Protein AF-0000000071007816 (afdb_homodimer)

Foldseek 3Di:
DCPDPPVPDDDDPQVPFDWFDDDVQKTKGWTDADVVQFKTKMKIKGAAFDKDAKKWAQAKKKKAWQAAWFAFPPQGIDGHGDIDIGHHGDIGHMGHGRHTTMMIMIGRHKMFGADPVGHTDDIDTRVVVVVRVVVVD/DCPDPPVPDDDDPQVPFDWFDDDVQKTKGWTDADVVQFKTKMKIKGAAFDKDAKKWAQAKKKKAWQAAWFAFPPQGIDGHGDIDIGHHGDIGHMGHGRHTTMMIMIGRHKMFGADPVGHTDDIDTRVVVVVRVVVVD

Nearest PDB structures (foldseek):
  2o1q-assembly1_A  TM=9.347E-01  e=2.098E-10  Methylibium petroleiphilum PM1
  3bal-assembly1_D  TM=9.241E-01  e=6.335E-10  Acinetobacter johnsonii
  5bpx-assembly1_A  TM=8.763E-01  e=7.418E-10  Alcaligenes sp.
  3cjx-assembly1_A  TM=8.445E-01  e=4.869E-10  Cupriavidus pinatubonensis JMP134
  2qdr-assembly1_A  TM=6.796E-01  e=7.225E-04  Nostoc punctiforme PCC 73102

Structure (mmCIF, N/CA/C/O backbone):
data_AF-0000000071007816-model_v1
#
loop_
_entity.id
_entity.type
_entity.pdbx_description
1 polymer 'RmlC-like cupin domain-containing protein'
#
loop_
_atom_site.group_PDB
_atom_site.id
_atom_site.type_symbol
_atom_site.label_atom_id
_atom_site.label_alt_id
_atom_site.label_comp_id
_atom_site.label_asym_id
_atom_site.label_entity_id
_atom_site.label_seq_id
_atom_site.pdbx_PDB_ins_code
_atom_site.Cartn_x
_atom_site.Cartn_y
_atom_site.Cartn_z
_atom_site.occupancy
_atom_site.B_iso_or_equiv
_atom_site.auth_seq_id
_atom_site.auth_comp_id
_atom_site.auth_asym_id
_atom_site.auth_atom_id
_atom_site.pdbx_PDB_model_num
ATOM 1 N N . MET A 1 1 ? -14.406 -26.859 10.672 1 25.16 1 MET A N 1
ATOM 2 C CA . MET A 1 1 ? -14.562 -25.422 10.898 1 25.16 1 MET A CA 1
ATOM 3 C C . MET A 1 1 ? -14.695 -24.672 9.578 1 25.16 1 MET A C 1
ATOM 5 O O . MET A 1 1 ? -13.797 -24.734 8.734 1 25.16 1 MET A O 1
ATOM 9 N N . THR A 1 2 ? -15.805 -24.531 9.008 1 30.75 2 THR A N 1
ATOM 10 C CA . THR A 1 2 ? -16.141 -24 7.695 1 30.75 2 THR A CA 1
ATOM 11 C C . THR A 1 2 ? -15.508 -22.625 7.492 1 30.75 2 THR A C 1
ATOM 13 O O . THR A 1 2 ? -15.773 -21.688 8.25 1 30.75 2 THR A O 1
ATOM 16 N N . HIS A 1 3 ? -14.258 -22.438 7.59 1 38.38 3 HIS A N 1
ATOM 17 C CA . HIS A 1 3 ? -13.734 -21.141 7.168 1 38.38 3 HIS A CA 1
ATOM 18 C C . HIS A 1 3 ? -14.664 -20.484 6.152 1 38.38 3 HIS A C 1
ATOM 20 O O . HIS A 1 3 ? -14.906 -21.047 5.078 1 38.38 3 HIS A O 1
ATOM 26 N N . SER A 1 4 ? -15.617 -19.781 6.477 1 42.53 4 SER A N 1
ATOM 27 C CA . SER A 1 4 ? -16.734 -19.312 5.68 1 42.53 4 SER A CA 1
ATOM 28 C C . SER A 1 4 ? -16.266 -18.656 4.383 1 42.53 4 SER A C 1
ATOM 30 O O . SER A 1 4 ? -15.266 -17.938 4.375 1 42.53 4 SER A O 1
ATOM 32 N N . GLU A 1 5 ? -16.453 -19.219 3.203 1 50.69 5 GLU A N 1
ATOM 33 C CA . GLU A 1 5 ? -16.391 -18.719 1.83 1 50.69 5 GLU A CA 1
ATOM 34 C C . GLU A 1 5 ? -16.422 -17.203 1.788 1 50.69 5 GLU A C 1
ATOM 36 O O . GLU A 1 5 ? -15.906 -16.594 0.851 1 50.69 5 GLU A O 1
ATOM 41 N N . LYS A 1 6 ? -16.906 -16.594 2.986 1 55.47 6 LYS A N 1
ATOM 42 C CA . LYS A 1 6 ? -17.484 -15.25 3.004 1 55.47 6 LYS A CA 1
ATOM 43 C C . LYS A 1 6 ? -16.453 -14.211 3.436 1 55.47 6 LYS A C 1
ATOM 45 O O . LYS A 1 6 ? -16.625 -13.016 3.16 1 55.47 6 LYS A O 1
ATOM 50 N N . ASP A 1 7 ? -15.234 -14.688 4.012 1 74.69 7 ASP A N 1
ATOM 51 C CA . ASP A 1 7 ? -14.5 -13.484 4.41 1 74.69 7 ASP A CA 1
ATOM 52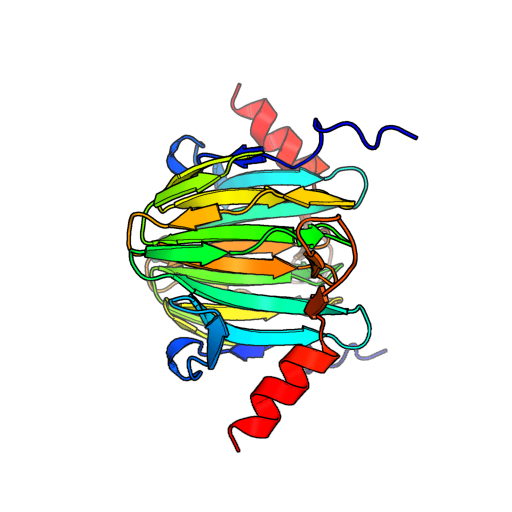 C C . ASP A 1 7 ? -13.188 -13.359 3.643 1 74.69 7 ASP A C 1
ATOM 54 O O . ASP A 1 7 ? -12.109 -13.438 4.234 1 74.69 7 ASP A O 1
ATOM 58 N N . ALA A 1 8 ? -13.344 -13.188 2.344 1 89.56 8 ALA A N 1
ATOM 59 C CA . ALA A 1 8 ? -12.227 -13.211 1.399 1 89.56 8 ALA A CA 1
ATOM 60 C C . ALA A 1 8 ? -11.633 -11.82 1.22 1 89.56 8 ALA A C 1
ATOM 62 O O . ALA A 1 8 ? -10.508 -11.68 0.729 1 89.56 8 ALA A O 1
ATOM 63 N N . GLY A 1 9 ? -12.406 -10.836 1.619 1 94.88 9 GLY A N 1
ATOM 64 C CA . GLY A 1 9 ? -11.961 -9.469 1.408 1 94.88 9 GLY A CA 1
ATOM 65 C C . GLY A 1 9 ? -12.992 -8.609 0.708 1 94.88 9 GLY A C 1
ATOM 66 O O . GLY A 1 9 ? -14.172 -8.961 0.663 1 94.88 9 GLY A O 1
ATOM 67 N N . TYR A 1 10 ? -12.617 -7.441 0.336 1 96.25 10 TYR A N 1
ATOM 68 C CA . TYR A 1 10 ? -13.5 -6.508 -0.346 1 96.25 10 TYR A CA 1
ATOM 69 C C . TYR A 1 10 ? -12.711 -5.531 -1.21 1 96.25 10 TYR A C 1
ATOM 71 O O . TYR A 1 10 ? -11.484 -5.441 -1.091 1 96.25 10 TYR A O 1
ATOM 79 N N . THR A 1 11 ? -13.469 -4.852 -2.088 1 97.75 11 THR A N 1
ATOM 80 C CA . THR A 1 11 ? -12.891 -3.828 -2.955 1 97.75 11 THR A CA 1
ATOM 81 C C . THR A 1 11 ? -13.484 -2.457 -2.637 1 97.75 11 THR A C 1
ATOM 83 O O . THR A 1 11 ? -14.695 -2.322 -2.459 1 97.75 11 THR A O 1
ATOM 86 N N . VAL A 1 12 ? -12.617 -1.487 -2.516 1 98.44 12 VAL A N 1
ATOM 87 C CA . VAL A 1 12 ? -13.023 -0.095 -2.371 1 98.44 12 VAL A CA 1
ATOM 88 C C . VAL A 1 12 ? -12.789 0.653 -3.682 1 98.44 12 VAL A C 1
ATOM 90 O O . VAL A 1 12 ? -11.664 0.673 -4.195 1 98.44 12 VAL A O 1
ATOM 93 N N . GLN A 1 13 ? -13.828 1.213 -4.188 1 98.44 13 GLN A N 1
ATOM 94 C CA . GLN A 1 13 ? -13.68 2.109 -5.332 1 98.44 13 GLN A CA 1
ATOM 95 C C . GLN A 1 13 ? -13.242 3.502 -4.887 1 98.44 13 GLN A C 1
ATOM 97 O O . GLN A 1 13 ? -14.086 4.359 -4.602 1 98.44 13 GLN A O 1
ATOM 102 N N . CYS A 1 14 ? -11.977 3.795 -4.934 1 98.62 14 CYS A N 1
ATOM 103 C CA . CYS A 1 14 ? -11.422 4.992 -4.312 1 98.62 14 CYS A CA 1
ATOM 104 C C . CYS A 1 14 ? -11.898 6.25 -5.027 1 98.62 14 CYS A C 1
ATOM 106 O O . CYS A 1 14 ? -11.961 7.324 -4.43 1 98.62 14 CYS A O 1
ATOM 108 N N . GLY A 1 15 ? -12.141 6.102 -6.336 1 97.94 15 GLY A N 1
ATOM 109 C CA . GLY A 1 15 ? -12.633 7.238 -7.094 1 97.94 15 GLY A CA 1
ATOM 110 C C . GLY A 1 15 ? -13.906 7.828 -6.52 1 97.94 15 GLY A C 1
ATOM 111 O O . GLY A 1 15 ? -14.219 9 -6.758 1 97.94 15 GLY A O 1
ATOM 112 N N . ARG A 1 16 ? -14.648 7.09 -5.742 1 97.62 16 ARG A N 1
ATOM 113 C CA . ARG A 1 16 ? -15.945 7.52 -5.223 1 97.62 16 ARG A CA 1
ATOM 114 C C . ARG A 1 16 ? -15.797 8.172 -3.855 1 97.62 16 ARG A C 1
ATOM 116 O O . ARG A 1 16 ? -16.766 8.727 -3.318 1 97.62 16 ARG A O 1
ATOM 123 N N . LEU A 1 17 ? -14.688 8.094 -3.291 1 98.06 17 LEU A N 1
ATOM 124 C CA . LEU A 1 17 ? -14.469 8.68 -1.972 1 98.06 17 LEU A CA 1
ATOM 125 C C . LEU A 1 17 ? -14.289 10.188 -2.066 1 98.06 17 LEU A C 1
ATOM 127 O O . LEU A 1 17 ? -13.75 10.695 -3.055 1 98.06 17 LEU A O 1
ATOM 131 N N . LYS A 1 18 ? -14.648 10.852 -1.066 1 97.06 18 LYS A N 1
ATOM 132 C CA . LYS A 1 18 ? -14.508 12.305 -1.012 1 97.06 18 LYS A CA 1
ATOM 133 C C . LYS A 1 18 ? -13.125 12.711 -0.498 1 97.06 18 LYS A C 1
ATOM 135 O O . LYS A 1 18 ? -12.586 12.062 0.401 1 97.06 18 LYS A O 1
ATOM 140 N N . TRP A 1 19 ? -12.672 13.758 -1.088 1 97.94 19 TRP A N 1
ATOM 141 C CA . TRP A 1 19 ? -11.484 14.391 -0.528 1 97.94 19 TRP A CA 1
ATOM 142 C C . TRP A 1 19 ? -11.836 15.211 0.708 1 97.94 19 TRP A C 1
ATOM 144 O O . TRP A 1 19 ? -12.773 16.016 0.682 1 97.94 19 TRP A O 1
ATOM 154 N N . LEU A 1 20 ? -11.094 15.016 1.735 1 97.75 20 LEU A N 1
ATOM 155 C CA . LEU A 1 20 ? -11.25 15.758 2.982 1 97.75 20 LEU A CA 1
ATOM 156 C C . LEU A 1 20 ? -10.016 16.609 3.26 1 97.75 20 LEU A C 1
ATOM 158 O O . LEU A 1 20 ? -8.891 16.172 3.025 1 97.75 20 LEU A O 1
ATOM 162 N N . SER A 1 21 ? -10.188 17.75 3.793 1 94.75 21 SER A N 1
ATOM 163 C CA . SER A 1 21 ? -9.07 18.641 4.07 1 94.75 21 SER A CA 1
ATOM 164 C C . SER A 1 21 ? -8.305 18.203 5.309 1 94.75 21 SER A C 1
ATOM 166 O O . SER A 1 21 ? -8.883 18.078 6.391 1 94.75 21 SER A O 1
ATOM 168 N N . LEU A 1 22 ? -7.035 18.016 5.203 1 93.06 22 LEU A N 1
ATOM 169 C CA . LEU A 1 22 ? -6.184 17.641 6.332 1 93.06 22 LEU A CA 1
ATOM 170 C C . LEU A 1 22 ? -5.395 18.859 6.824 1 93.06 22 LEU A C 1
ATOM 172 O O . LEU A 1 22 ? -5.277 19.078 8.031 1 93.06 22 LEU A O 1
ATOM 176 N N . ALA A 1 23 ? -4.801 19.594 5.93 1 88.69 23 ALA A N 1
ATOM 177 C CA . ALA A 1 23 ? -3.988 20.781 6.137 1 88.69 23 ALA A CA 1
ATOM 178 C C . ALA A 1 23 ? -4.055 21.703 4.926 1 88.69 23 ALA A C 1
ATOM 180 O O . ALA A 1 23 ? -4.594 21.328 3.879 1 88.69 23 ALA A O 1
ATOM 181 N N . PRO A 1 24 ? -3.607 22.906 5.082 1 89.25 24 PRO A N 1
ATOM 182 C CA . PRO A 1 24 ? -3.631 23.797 3.92 1 89.25 24 PRO A CA 1
ATOM 183 C C . PRO A 1 24 ? -2.914 23.203 2.707 1 89.25 24 PRO A C 1
ATOM 185 O O . PRO A 1 24 ? -1.719 22.906 2.775 1 89.25 24 PRO A O 1
ATOM 188 N N . GLY A 1 25 ? -3.605 23.016 1.654 1 95.5 25 GLY A N 1
ATOM 189 C CA . GLY A 1 25 ? -3.051 22.516 0.408 1 95.5 25 GLY A CA 1
ATOM 190 C C . GLY A 1 25 ? -2.893 21.016 0.392 1 95.5 25 GLY A C 1
ATOM 191 O O . GLY A 1 25 ? -2.271 20.453 -0.518 1 95.5 25 GLY A O 1
ATOM 192 N N . VAL A 1 26 ? -3.373 20.375 1.458 1 96.62 26 VAL A N 1
ATOM 193 C CA . VAL A 1 26 ? -3.252 18.938 1.556 1 96.62 26 VAL A CA 1
ATOM 194 C C . VAL A 1 26 ? -4.613 18.312 1.881 1 96.62 26 VAL A C 1
ATOM 196 O O . VAL A 1 26 ? -5.23 18.656 2.893 1 96.62 26 VAL A O 1
ATOM 199 N N . ARG A 1 27 ? -5.09 17.453 1.041 1 97.94 27 ARG A N 1
ATOM 200 C CA . ARG A 1 27 ? -6.34 16.734 1.23 1 97.94 27 ARG A CA 1
ATOM 201 C C . ARG A 1 27 ? -6.102 15.227 1.249 1 97.94 27 ARG A C 1
ATOM 203 O O . ARG A 1 27 ? -5.062 14.75 0.789 1 97.94 27 ARG A O 1
ATOM 210 N N . ILE A 1 28 ? -7.164 14.531 1.815 1 98.56 28 ILE A N 1
ATOM 211 C CA . ILE A 1 28 ? -6.98 13.086 1.894 1 98.56 28 ILE A CA 1
ATOM 212 C C . ILE A 1 28 ? -8.289 12.383 1.556 1 98.56 28 ILE A C 1
ATOM 214 O O . ILE A 1 28 ? -9.375 12.953 1.718 1 98.56 28 ILE A O 1
ATOM 218 N N . LYS A 1 29 ? -8.195 11.227 0.987 1 98.81 29 LYS A N 1
ATOM 219 C CA . LYS A 1 29 ? -9.242 10.211 0.979 1 98.81 29 LYS A CA 1
ATOM 220 C C . LYS A 1 29 ? -8.961 9.125 2.01 1 98.81 29 LYS A C 1
ATOM 222 O O . LYS A 1 29 ? -7.828 8.641 2.113 1 98.81 29 LYS A O 1
ATOM 227 N N . ILE A 1 30 ? -9.938 8.75 2.781 1 98.88 30 ILE A N 1
ATOM 228 C CA . ILE A 1 30 ? -9.789 7.684 3.768 1 98.88 30 ILE A CA 1
ATOM 229 C C . ILE A 1 30 ? -10.312 6.371 3.193 1 98.88 30 ILE A C 1
ATOM 231 O O . ILE A 1 30 ? -11.516 6.219 2.973 1 98.88 30 ILE A O 1
ATOM 235 N N . ILE A 1 31 ? -9.477 5.422 3.004 1 98.88 31 ILE A N 1
ATOM 236 C CA . ILE A 1 31 ? -9.781 4.215 2.24 1 98.88 31 ILE A CA 1
ATOM 237 C C . ILE A 1 31 ? -10.141 3.078 3.195 1 98.88 31 ILE A C 1
ATOM 239 O O . ILE A 1 31 ? -11.125 2.363 2.973 1 98.88 31 ILE A O 1
ATOM 243 N N . LYS A 1 32 ? -9.367 2.883 4.246 1 98.75 32 LYS A N 1
ATOM 244 C CA . LYS A 1 32 ? -9.531 1.756 5.16 1 98.75 32 LYS A CA 1
ATOM 245 C C . LYS A 1 32 ? -9.062 2.119 6.566 1 98.75 32 LYS A C 1
ATOM 247 O O . LYS A 1 32 ? -7.988 2.701 6.738 1 98.75 32 LYS A O 1
ATOM 252 N N . LEU A 1 33 ? -9.875 1.836 7.547 1 98.69 33 LEU A N 1
ATOM 253 C CA . LEU A 1 33 ? -9.562 1.971 8.969 1 98.69 33 LEU A CA 1
ATOM 254 C C . LEU A 1 33 ? -9.664 0.625 9.68 1 98.69 33 LEU A C 1
ATOM 256 O O . LEU A 1 33 ? -10.625 -0.121 9.461 1 98.69 33 LEU A O 1
ATOM 260 N N . VAL A 1 34 ? -8.688 0.359 10.461 1 97.88 34 VAL A N 1
ATOM 261 C CA . VAL A 1 34 ? -8.68 -0.881 11.234 1 97.88 34 VAL A CA 1
ATOM 262 C C . VAL A 1 34 ? -8.555 -0.567 12.719 1 97.88 34 VAL A C 1
ATOM 264 O O . VAL A 1 34 ? -7.461 -0.628 13.289 1 97.88 34 VAL A O 1
ATOM 267 N N . PRO A 1 35 ? -9.617 -0.345 13.391 1 97.44 35 PRO A N 1
ATOM 268 C CA . PRO A 1 35 ? -9.586 0.069 14.797 1 97.44 35 PRO A CA 1
ATOM 269 C C . PRO A 1 35 ? -8.852 -0.931 15.688 1 97.44 35 PRO A C 1
ATOM 271 O O . PRO A 1 35 ? -8.18 -0.535 16.641 1 97.44 35 PRO A O 1
ATOM 274 N N . GLU A 1 36 ? -8.93 -2.186 15.375 1 96.06 36 GLU A N 1
ATOM 275 C CA . GLU A 1 36 ? -8.344 -3.236 16.203 1 96.06 36 GLU A CA 1
ATOM 276 C C . GLU A 1 36 ? -6.824 -3.109 16.266 1 96.06 36 GLU A C 1
ATOM 278 O O . GLU A 1 36 ? -6.207 -3.412 17.281 1 96.06 36 GLU A O 1
ATOM 283 N N . THR A 1 37 ? -6.234 -2.623 15.203 1 95.31 37 THR A N 1
ATOM 284 C CA . THR A 1 37 ? -4.777 -2.596 15.148 1 95.31 37 THR A CA 1
ATOM 285 C C . THR A 1 37 ? -4.262 -1.158 15.133 1 95.31 37 THR A C 1
ATOM 287 O O . THR A 1 37 ? -3.078 -0.915 15.367 1 95.31 37 THR A O 1
ATOM 290 N N . GLY A 1 38 ? -5.145 -0.2 14.797 1 97.69 38 GLY A N 1
ATOM 291 C CA . GLY A 1 38 ? -4.746 1.19 14.648 1 97.69 38 GLY A CA 1
ATOM 292 C C . GLY A 1 38 ? -4.254 1.522 13.25 1 97.69 38 GLY A C 1
ATOM 293 O O . GLY A 1 38 ? -3.877 2.662 12.977 1 97.69 38 GLY A O 1
ATOM 294 N N . GLU A 1 39 ? -4.25 0.54 12.336 1 98.12 39 GLU A N 1
ATOM 295 C CA . GLU A 1 39 ? -3.799 0.73 10.961 1 98.12 39 GLU A CA 1
ATOM 296 C C . GLU A 1 39 ? -4.816 1.53 10.156 1 98.12 39 GLU A C 1
ATOM 298 O O . GLU A 1 39 ? -6.02 1.458 10.414 1 98.12 39 GLU A O 1
ATOM 303 N N . TYR A 1 40 ? -4.316 2.266 9.195 1 98.69 40 TYR A N 1
ATOM 304 C CA . TYR A 1 40 ? -5.211 2.953 8.273 1 98.69 40 TYR A CA 1
ATOM 305 C C . TYR A 1 40 ? -4.547 3.146 6.914 1 98.69 40 TYR A C 1
ATOM 307 O O . TYR A 1 40 ? -3.318 3.154 6.812 1 98.69 40 TYR A O 1
ATOM 315 N N . THR A 1 41 ? -5.332 3.258 5.883 1 98.94 41 THR A N 1
ATOM 316 C CA . THR A 1 41 ? -4.91 3.559 4.52 1 98.94 41 THR A CA 1
ATOM 317 C C . THR A 1 41 ? -5.598 4.82 4.004 1 98.94 41 THR A C 1
ATOM 319 O O . THR A 1 41 ? -6.82 4.938 4.078 1 98.94 41 THR A O 1
ATOM 322 N N . ILE A 1 42 ? -4.789 5.699 3.502 1 98.88 42 ILE A N 1
ATOM 323 C CA . ILE A 1 42 ? -5.344 6.93 2.949 1 98.88 42 ILE A CA 1
ATOM 324 C C . ILE A 1 42 ? -4.629 7.273 1.643 1 98.88 42 ILE A C 1
ATOM 326 O O . ILE A 1 42 ? -3.52 6.801 1.391 1 98.88 42 ILE A O 1
ATOM 330 N N . MET A 1 43 ? -5.277 8.039 0.858 1 98.88 43 MET A N 1
ATOM 331 C CA . MET A 1 43 ? -4.652 8.758 -0.245 1 98.88 43 MET A CA 1
ATOM 332 C C . MET A 1 43 ? -4.434 10.227 0.12 1 98.88 43 MET A C 1
ATOM 334 O O . MET A 1 43 ? -5.312 10.859 0.701 1 98.88 43 MET A O 1
ATOM 338 N N . VAL A 1 44 ? -3.287 10.727 -0.176 1 98.56 44 VAL A N 1
ATOM 339 C CA . VAL A 1 44 ? -2.947 12.125 0.092 1 98.56 44 VAL A CA 1
ATOM 340 C C . VAL A 1 44 ? -2.787 12.875 -1.225 1 98.56 44 VAL A C 1
ATOM 342 O O . VAL A 1 44 ? -2.117 12.398 -2.143 1 98.56 44 VAL A O 1
ATOM 345 N N . HIS A 1 45 ? -3.346 13.953 -1.34 1 98.62 45 HIS A N 1
ATOM 346 C CA . HIS A 1 45 ? -3.156 14.883 -2.445 1 98.62 45 HIS A CA 1
ATOM 347 C C . HIS A 1 45 ? -2.617 16.219 -1.95 1 98.62 45 HIS A C 1
ATOM 349 O O . HIS A 1 45 ? -3.254 16.891 -1.129 1 98.62 45 HIS A O 1
ATOM 355 N N . ALA A 1 46 ? -1.51 16.562 -2.455 1 98.19 46 ALA A N 1
ATOM 356 C CA . ALA A 1 46 ? -0.893 17.828 -2.111 1 98.19 46 ALA A CA 1
ATOM 357 C C . ALA A 1 46 ? -0.822 18.75 -3.326 1 98.19 46 ALA A C 1
ATOM 359 O O . ALA A 1 46 ? -0.307 18.359 -4.375 1 98.19 46 ALA A O 1
ATOM 360 N N . GLU A 1 47 ? -1.272 19.938 -3.193 1 97.88 47 GLU A N 1
ATOM 361 C CA . GLU A 1 47 ? -1.126 20.984 -4.211 1 97.88 47 GLU A CA 1
ATOM 362 C C . GLU A 1 47 ? 0.246 21.641 -4.133 1 97.88 47 GLU A C 1
ATOM 364 O O . GLU A 1 47 ? 0.9 21.609 -3.088 1 97.88 47 GLU A O 1
ATOM 369 N N . PRO A 1 48 ? 0.612 22.203 -5.352 1 97.81 48 PRO A N 1
ATOM 370 C CA . PRO A 1 48 ? 1.825 23.016 -5.223 1 97.81 48 PRO A CA 1
ATOM 371 C C . PRO A 1 48 ? 1.723 24.062 -4.109 1 97.81 48 PRO A C 1
ATOM 373 O O . PRO A 1 48 ? 0.722 24.781 -4.023 1 97.81 48 PRO A O 1
ATOM 376 N N . GLY A 1 49 ? 2.764 24.062 -3.266 1 96.25 49 GLY A N 1
ATOM 377 C CA . GLY A 1 49 ? 2.742 24.969 -2.127 1 96.25 49 GLY A CA 1
ATOM 378 C C . GLY A 1 49 ? 2.254 24.297 -0.851 1 96.25 49 GLY A C 1
ATOM 379 O O . GLY A 1 49 ? 2.377 24.875 0.235 1 96.25 49 GLY A O 1
ATOM 380 N N . GLY A 1 50 ? 1.676 23.125 -0.999 1 95.25 50 GLY A N 1
ATOM 381 C CA . GLY A 1 50 ? 1.287 22.375 0.184 1 95.25 50 GLY A CA 1
ATOM 382 C C . GLY A 1 50 ? 2.461 22.016 1.08 1 95.25 50 GLY A C 1
ATOM 383 O O . GLY A 1 50 ? 3.611 22.031 0.638 1 95.25 50 GLY A O 1
ATOM 384 N N . LEU A 1 51 ? 2.125 21.75 2.363 1 93.88 51 LEU A N 1
ATOM 385 C CA . LEU A 1 51 ? 3.141 21.422 3.357 1 93.88 51 LEU A CA 1
ATOM 386 C C . LEU A 1 51 ? 2.621 20.391 4.348 1 93.88 51 LEU A C 1
ATOM 388 O O . LEU A 1 51 ? 1.526 20.531 4.895 1 93.88 51 LEU A O 1
ATOM 392 N N . LEU A 1 52 ? 3.383 19.328 4.496 1 92.94 52 LEU A N 1
ATOM 393 C CA . LEU A 1 52 ? 3.152 18.438 5.625 1 92.94 52 LEU A CA 1
ATOM 394 C C . LEU A 1 52 ? 4 18.844 6.824 1 92.94 52 LEU A C 1
ATOM 396 O O . LEU A 1 52 ? 5.23 18.875 6.738 1 92.94 52 LEU A O 1
ATOM 400 N N . PRO A 1 53 ? 3.398 19.109 7.957 1 93.06 53 PRO A N 1
ATOM 401 C CA . PRO A 1 53 ? 4.172 19.562 9.117 1 93.06 53 PRO A CA 1
ATOM 402 C C . PRO A 1 53 ? 5.07 18.469 9.688 1 93.06 53 PRO A C 1
ATOM 404 O O . PRO A 1 53 ? 4.949 17.297 9.312 1 93.06 53 PRO A O 1
ATOM 407 N N . ARG A 1 54 ? 5.898 18.906 10.602 1 94.56 54 ARG A N 1
ATOM 408 C CA . ARG A 1 54 ? 6.758 17.969 11.328 1 94.56 54 ARG A CA 1
ATOM 409 C C . ARG A 1 54 ? 5.93 16.938 12.078 1 94.56 54 ARG A C 1
ATOM 411 O O . ARG A 1 54 ? 4.918 17.266 12.695 1 94.56 54 ARG A O 1
ATOM 418 N N . HIS A 1 55 ? 6.348 15.656 12.039 1 95.25 55 HIS A N 1
ATOM 419 C CA . HIS A 1 55 ? 5.566 14.609 12.688 1 95.25 55 HIS A CA 1
ATOM 420 C C . HIS A 1 55 ? 6.43 13.383 12.992 1 95.25 55 HIS A C 1
ATOM 422 O O . HIS A 1 55 ? 7.531 13.25 12.453 1 95.25 55 HIS A O 1
ATOM 428 N N . ARG A 1 56 ? 5.93 12.562 13.82 1 96.06 56 ARG A N 1
ATOM 429 C CA . ARG A 1 56 ? 6.543 11.305 14.219 1 96.06 56 ARG A CA 1
ATOM 430 C C . ARG A 1 56 ? 5.645 10.117 13.883 1 96.06 56 ARG A C 1
ATOM 432 O O . ARG A 1 56 ? 4.441 10.156 14.148 1 96.06 56 ARG A O 1
ATOM 439 N N . HIS A 1 57 ? 6.227 9.156 13.273 1 96.75 57 HIS A N 1
ATOM 440 C CA . HIS A 1 57 ? 5.512 7.91 13.047 1 96.75 57 HIS A CA 1
ATOM 441 C C . HIS A 1 57 ? 5.609 6.984 14.25 1 96.75 57 HIS A C 1
ATOM 443 O O . HIS A 1 57 ? 6.684 6.449 14.539 1 96.75 57 HIS A O 1
ATOM 449 N N . VAL A 1 58 ? 4.516 6.738 14.906 1 97.12 58 VAL A N 1
ATOM 450 C CA . VAL A 1 58 ? 4.516 5.832 16.047 1 97.12 58 VAL A CA 1
ATOM 451 C C . VAL A 1 58 ? 4.859 4.418 15.594 1 97.12 58 VAL A C 1
ATOM 453 O O . VAL A 1 58 ? 5.57 3.688 16.281 1 97.12 58 VAL A O 1
ATOM 456 N N . GLU A 1 59 ? 4.324 4.02 14.484 1 96.75 59 GLU A N 1
ATOM 457 C CA . GLU A 1 59 ? 4.637 2.787 13.766 1 96.75 59 GLU A CA 1
ATOM 458 C C . GLU A 1 59 ? 5.078 3.078 12.336 1 96.75 59 GLU A C 1
ATOM 460 O O . GLU A 1 59 ? 5.027 4.223 11.883 1 96.75 59 GLU A O 1
ATOM 465 N N . SER A 1 60 ? 5.484 2.07 11.594 1 96.69 60 SER A N 1
ATOM 466 C CA . SER A 1 60 ? 5.988 2.252 10.234 1 96.69 60 SER A CA 1
ATOM 467 C C . SER A 1 60 ? 4.867 2.635 9.273 1 96.69 60 SER A C 1
ATOM 469 O O . SER A 1 60 ? 3.689 2.447 9.578 1 96.69 60 SER A O 1
ATOM 471 N N . ALA A 1 61 ? 5.223 3.205 8.203 1 97.81 61 ALA A N 1
ATOM 472 C CA . ALA A 1 61 ? 4.309 3.541 7.117 1 97.81 61 ALA A CA 1
ATOM 473 C C . ALA A 1 61 ? 4.945 3.264 5.762 1 97.81 61 ALA A C 1
ATOM 475 O O . ALA A 1 61 ? 6.16 3.418 5.594 1 97.81 61 ALA A O 1
ATOM 476 N N . GLU A 1 62 ? 4.129 2.863 4.867 1 98.56 62 GLU A N 1
ATOM 477 C CA . GLU A 1 62 ? 4.512 2.6 3.482 1 98.56 62 GLU A CA 1
ATOM 478 C C . GLU A 1 62 ? 3.758 3.514 2.52 1 98.56 62 GLU A C 1
ATOM 480 O O . GLU A 1 62 ? 2.545 3.697 2.648 1 98.56 62 GLU A O 1
ATOM 485 N N . ILE A 1 63 ? 4.5 4.086 1.588 1 98.69 63 ILE A N 1
ATOM 486 C CA . ILE A 1 63 ? 3.918 5.082 0.696 1 98.69 63 ILE A CA 1
ATOM 487 C C . ILE A 1 63 ? 4.27 4.75 -0.752 1 98.69 63 ILE A C 1
ATOM 489 O O . ILE A 1 63 ? 5.43 4.477 -1.069 1 98.69 63 ILE A O 1
ATOM 493 N N . TYR A 1 64 ? 3.357 4.695 -1.601 1 98.94 64 TYR A N 1
ATOM 494 C CA . TYR A 1 64 ? 3.572 4.641 -3.043 1 98.94 64 TYR A CA 1
ATOM 495 C C . TYR A 1 64 ? 3.217 5.965 -3.701 1 98.94 64 TYR A C 1
ATOM 497 O O . TYR A 1 64 ? 2.127 6.504 -3.482 1 98.94 64 TYR A O 1
ATOM 505 N N . VAL A 1 65 ? 4.09 6.492 -4.52 1 98.88 65 VAL A N 1
ATOM 506 C CA . VAL A 1 65 ? 3.881 7.785 -5.164 1 98.88 65 VAL A CA 1
ATOM 507 C C . VAL A 1 65 ? 3.088 7.594 -6.453 1 98.88 65 VAL A C 1
ATOM 509 O O . VAL A 1 65 ? 3.598 7.031 -7.426 1 98.88 65 VAL A O 1
ATOM 512 N N . LEU A 1 66 ? 1.893 8.109 -6.457 1 98.75 66 LEU A N 1
ATOM 513 C CA . LEU A 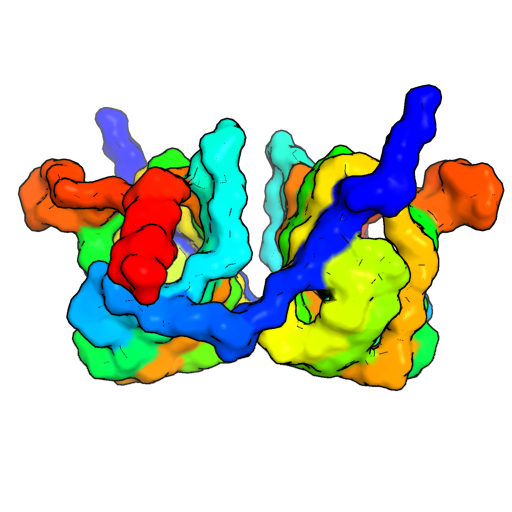1 66 ? 0.98 7.914 -7.582 1 98.75 66 LEU A CA 1
ATOM 514 C C . LEU A 1 66 ? 1.217 8.961 -8.664 1 98.75 66 LEU A C 1
ATOM 516 O O . LEU A 1 66 ? 1.122 8.664 -9.852 1 98.75 66 LEU A O 1
ATOM 520 N N . LYS A 1 67 ? 1.428 10.125 -8.25 1 98.5 67 LYS A N 1
ATOM 521 C CA . LYS A 1 67 ? 1.601 11.281 -9.125 1 98.5 67 LYS A CA 1
ATOM 522 C C . LYS A 1 67 ? 2.568 12.297 -8.523 1 98.5 67 LYS A C 1
ATOM 524 O O . LYS A 1 67 ? 2.531 12.547 -7.316 1 98.5 67 LYS A O 1
ATOM 529 N N . GLY A 1 68 ? 3.381 12.891 -9.445 1 98.44 68 GLY A N 1
ATOM 530 C CA . GLY A 1 68 ? 4.195 14.016 -9.031 1 98.44 68 GLY A CA 1
ATOM 531 C C . GLY A 1 68 ? 5.562 13.609 -8.516 1 98.44 68 GLY A C 1
ATOM 532 O O . GLY A 1 68 ? 6.137 12.625 -8.984 1 98.44 68 GLY A O 1
ATOM 533 N N . SER A 1 69 ? 6.176 14.547 -7.77 1 97.94 69 SER A N 1
ATOM 534 C CA . SER A 1 69 ? 7.523 14.352 -7.238 1 97.94 69 SER A CA 1
ATOM 535 C C . SER A 1 69 ? 7.777 15.25 -6.031 1 97.94 69 SER A C 1
ATOM 537 O O . SER A 1 69 ? 6.988 16.156 -5.75 1 97.94 69 SER A O 1
ATOM 539 N N . GLY A 1 70 ? 8.797 14.93 -5.379 1 96.31 70 GLY A N 1
ATOM 540 C CA . GLY A 1 70 ? 9.234 15.711 -4.234 1 96.31 70 GLY A CA 1
ATOM 541 C C . GLY A 1 70 ? 10.562 15.258 -3.664 1 96.31 70 GLY A C 1
ATOM 542 O O . GLY A 1 70 ? 11.219 14.383 -4.234 1 96.31 70 GLY A O 1
ATOM 543 N N . ALA A 1 71 ? 10.938 15.984 -2.625 1 94 71 ALA A N 1
ATOM 544 C CA . ALA A 1 71 ? 12.18 15.664 -1.925 1 94 71 ALA A CA 1
ATOM 545 C C . ALA A 1 71 ? 11.953 15.594 -0.417 1 94 71 ALA A C 1
ATOM 547 O O . ALA A 1 71 ? 11.898 16.625 0.258 1 94 71 ALA A O 1
ATOM 548 N N . HIS A 1 72 ? 11.828 14.359 0.009 1 90.62 72 HIS A N 1
ATOM 549 C CA . HIS A 1 72 ? 11.68 14.117 1.439 1 90.62 72 HIS A CA 1
ATOM 550 C C . HIS A 1 72 ? 13 14.32 2.174 1 90.62 72 HIS A C 1
ATOM 552 O O . HIS A 1 72 ? 14.016 13.719 1.813 1 90.62 72 HIS A O 1
ATOM 558 N N . PRO A 1 73 ? 13.055 15.125 3.188 1 89.38 73 PRO A N 1
ATOM 559 C CA . PRO A 1 73 ? 14.328 15.445 3.838 1 89.38 73 PRO A CA 1
ATOM 560 C C . PRO A 1 73 ? 15.062 14.211 4.348 1 89.38 73 PRO A C 1
ATOM 562 O O . PRO A 1 73 ? 16.297 14.141 4.27 1 89.38 73 PRO A O 1
ATOM 565 N N . GLN A 1 74 ? 14.344 13.281 4.812 1 91.25 74 GLN A N 1
ATOM 566 C CA . GLN A 1 74 ? 14.984 12.141 5.453 1 91.25 74 GLN A CA 1
ATOM 567 C C . GLN A 1 74 ? 15.102 10.961 4.488 1 91.25 74 GLN A C 1
ATOM 569 O O . GLN A 1 74 ? 16.047 10.18 4.57 1 91.25 74 GLN A O 1
ATOM 574 N N . THR A 1 75 ? 14.141 10.766 3.607 1 93.69 75 THR A N 1
ATOM 575 C CA . THR A 1 75 ? 14.148 9.562 2.785 1 93.69 75 THR A CA 1
ATOM 576 C C . THR A 1 75 ? 14.586 9.883 1.359 1 93.69 75 THR A C 1
ATOM 578 O O . THR A 1 75 ? 14.695 8.984 0.522 1 93.69 75 THR A O 1
ATOM 581 N N . GLY A 1 76 ? 14.758 11.219 1.028 1 94.31 76 GLY A N 1
ATOM 582 C CA . GLY A 1 76 ? 15.32 11.617 -0.253 1 94.31 76 GLY A CA 1
ATOM 583 C C . GLY A 1 76 ? 14.258 11.945 -1.29 1 94.31 76 GLY A C 1
ATOM 584 O O . GLY A 1 76 ? 13.094 12.156 -0.951 1 94.31 76 GLY A O 1
ATOM 585 N N . HIS A 1 77 ? 14.742 12.016 -2.498 1 96.81 77 HIS A N 1
ATOM 586 C CA . HIS A 1 77 ? 13.875 12.344 -3.621 1 96.81 77 HIS A CA 1
ATOM 587 C C . HIS A 1 77 ? 12.906 11.203 -3.92 1 96.81 77 HIS A C 1
ATOM 589 O O . HIS A 1 77 ? 13.266 10.031 -3.791 1 96.81 77 HIS A O 1
ATOM 595 N N . PHE A 1 78 ? 11.711 11.57 -4.328 1 98 78 PHE A N 1
ATOM 596 C CA . PHE A 1 78 ? 10.734 10.602 -4.816 1 98 78 PHE A CA 1
ATOM 597 C C . PHE A 1 78 ? 9.984 11.156 -6.023 1 98 78 PHE A C 1
ATOM 599 O O . PHE A 1 78 ? 9.852 12.367 -6.176 1 98 78 PHE A O 1
ATOM 606 N N . SER A 1 79 ? 9.516 10.297 -6.875 1 98.44 79 SER A N 1
ATOM 607 C CA . SER A 1 79 ? 8.672 10.617 -8.016 1 98.44 79 SER A CA 1
ATOM 608 C C . SER A 1 79 ? 7.652 9.516 -8.281 1 98.44 79 SER A C 1
ATOM 610 O O . SER A 1 79 ? 7.703 8.453 -7.656 1 98.44 79 SER A O 1
ATOM 612 N N . SER A 1 80 ? 6.742 9.836 -9.211 1 98.62 80 SER A N 1
ATOM 613 C CA . SER A 1 80 ? 5.695 8.883 -9.547 1 98.62 80 SER A CA 1
ATOM 614 C C . SER A 1 80 ? 6.273 7.488 -9.781 1 98.62 80 SER A C 1
ATOM 616 O O . SER A 1 80 ? 7.242 7.332 -10.523 1 98.62 80 SER A O 1
ATOM 618 N N . GLY A 1 81 ? 5.715 6.531 -9.07 1 98.69 81 GLY A N 1
ATOM 619 C CA . GLY A 1 81 ? 6.152 5.156 -9.227 1 98.69 81 GLY A CA 1
ATOM 620 C C . GLY A 1 81 ? 7.145 4.719 -8.172 1 98.69 81 GLY A C 1
ATOM 621 O O . GLY A 1 81 ? 7.453 3.531 -8.047 1 98.69 81 GLY A O 1
ATOM 622 N N . ASP A 1 82 ? 7.676 5.656 -7.414 1 98.81 82 ASP A N 1
ATOM 623 C CA . ASP A 1 82 ? 8.586 5.305 -6.328 1 98.81 82 ASP A CA 1
ATOM 624 C C . ASP A 1 82 ? 7.816 4.812 -5.105 1 98.81 82 ASP A C 1
ATOM 626 O O . ASP A 1 82 ? 6.617 5.066 -4.973 1 98.81 82 ASP A O 1
ATOM 630 N N . TYR A 1 83 ? 8.508 4.066 -4.262 1 98.88 83 TYR A N 1
ATOM 631 C CA . TYR A 1 83 ? 8 3.51 -3.01 1 98.88 83 TYR A CA 1
ATOM 632 C C . TYR A 1 83 ? 8.82 4 -1.825 1 98.88 83 TYR A C 1
ATOM 634 O O . TYR A 1 83 ? 10.039 3.816 -1.788 1 98.88 83 TYR A O 1
ATOM 642 N N . VAL A 1 84 ? 8.188 4.641 -0.847 1 98.31 84 VAL A N 1
ATOM 643 C CA . VAL A 1 84 ? 8.867 5.191 0.32 1 98.31 84 VAL A CA 1
ATOM 644 C C . VAL A 1 84 ? 8.5 4.383 1.562 1 98.31 84 VAL A C 1
ATOM 646 O O . VAL A 1 84 ? 7.32 4.184 1.853 1 98.31 84 VAL A O 1
ATOM 649 N N . SER A 1 85 ? 9.477 3.914 2.26 1 97.81 85 SER A N 1
ATOM 650 C CA . SER A 1 85 ? 9.297 3.242 3.543 1 97.81 85 SER A CA 1
ATOM 651 C C . SER A 1 85 ? 9.734 4.133 4.699 1 97.81 85 SER A C 1
ATOM 653 O O . SER A 1 85 ? 10.875 4.602 4.734 1 97.81 85 SER A O 1
ATOM 655 N N . GLU A 1 86 ? 8.797 4.387 5.578 1 97 86 GLU A N 1
ATOM 656 C CA . GLU A 1 86 ? 9.094 5.168 6.773 1 97 86 GLU A CA 1
ATOM 657 C C . GLU A 1 86 ? 9.102 4.289 8.023 1 97 86 GLU A C 1
ATOM 659 O O . GLU A 1 86 ? 8.133 3.574 8.289 1 97 86 GLU A O 1
ATOM 664 N N . HIS A 1 87 ? 10.109 4.387 8.797 1 96.62 87 HIS A N 1
ATOM 665 C CA . HIS A 1 87 ? 10.352 3.426 9.867 1 96.62 87 HIS A CA 1
ATOM 666 C C . HIS A 1 87 ? 9.57 3.797 11.125 1 96.62 87 HIS A C 1
ATOM 668 O O . HIS A 1 87 ? 9.273 4.973 11.352 1 96.62 87 HIS A O 1
ATOM 674 N N . LYS A 1 88 ? 9.297 2.789 11.875 1 96 88 LYS A N 1
ATOM 675 C CA . LYS A 1 88 ? 8.742 3.004 13.211 1 96 88 LYS A CA 1
ATOM 676 C C . LYS A 1 88 ? 9.609 3.979 14.008 1 96 88 LYS A C 1
ATOM 678 O O . LYS A 1 88 ? 10.828 3.84 14.055 1 96 88 LYS A O 1
ATOM 683 N N . GLY A 1 89 ? 8.945 4.984 14.508 1 95.75 89 GLY A N 1
ATOM 684 C CA . GLY A 1 89 ? 9.633 5.926 15.383 1 95.75 89 GLY A CA 1
ATOM 685 C C . GLY A 1 89 ? 10.258 7.086 14.625 1 95.75 89 GLY A C 1
ATOM 686 O O . GLY A 1 89 ? 10.75 8.039 15.242 1 95.75 89 GLY A O 1
ATOM 687 N N . ALA A 1 90 ? 10.289 7.043 13.352 1 95.38 90 ALA A N 1
ATOM 688 C CA . ALA A 1 90 ? 10.922 8.086 12.547 1 95.38 90 ALA A CA 1
ATOM 689 C C . ALA A 1 90 ? 10.289 9.445 12.812 1 95.38 90 ALA A C 1
ATOM 691 O O . ALA A 1 90 ? 9.062 9.555 12.93 1 95.38 90 ALA A O 1
ATOM 692 N N . ILE A 1 91 ? 11.086 10.43 12.93 1 94.38 91 ILE A N 1
ATOM 693 C CA . ILE A 1 91 ? 10.656 11.82 12.977 1 94.38 91 ILE A CA 1
ATOM 694 C C . ILE A 1 91 ? 11.008 12.516 11.664 1 94.38 91 ILE A C 1
ATOM 696 O O . ILE A 1 91 ? 12.164 12.508 11.242 1 94.38 91 ILE A O 1
ATOM 700 N N . HIS A 1 92 ? 10.047 13.094 11.094 1 93.94 92 HIS A N 1
ATOM 701 C CA . HIS A 1 92 ? 10.234 13.742 9.797 1 93.94 92 HIS A CA 1
ATOM 702 C C . HIS A 1 92 ? 10.078 15.258 9.914 1 93.94 92 HIS A C 1
ATOM 704 O O . HIS A 1 92 ? 9.141 15.742 10.547 1 93.94 92 HIS A O 1
ATOM 710 N N . ASP A 1 93 ? 11 15.93 9.32 1 93.69 93 ASP A N 1
ATOM 711 C CA . ASP A 1 93 ? 10.898 17.375 9.172 1 93.69 93 ASP A CA 1
ATOM 712 C C . ASP A 1 93 ? 9.781 17.75 8.203 1 93.69 93 ASP A C 1
ATOM 714 O O . ASP A 1 93 ? 9.25 16.891 7.5 1 93.69 93 ASP A O 1
ATOM 718 N N . PRO A 1 94 ? 9.375 19.047 8.273 1 93.12 94 PRO A N 1
ATOM 719 C CA . PRO A 1 94 ? 8.328 19.438 7.336 1 93.12 94 PRO A CA 1
ATOM 720 C C . PRO A 1 94 ? 8.672 19.109 5.887 1 93.12 94 PRO A C 1
ATOM 722 O O . PRO A 1 94 ? 9.836 19.25 5.48 1 93.12 94 PRO A O 1
ATOM 725 N N . LEU A 1 95 ? 7.688 18.656 5.156 1 93.44 95 LEU A N 1
ATOM 726 C CA . LEU A 1 95 ? 7.852 18.312 3.748 1 93.44 95 LEU A CA 1
ATOM 727 C C . LEU A 1 95 ? 7.07 19.281 2.863 1 93.44 95 LEU A C 1
ATOM 729 O O . LEU A 1 95 ? 5.844 19.188 2.771 1 93.44 95 LEU A O 1
ATOM 733 N N . PRO A 1 96 ? 7.742 20.203 2.242 1 94.75 96 PRO A N 1
ATOM 734 C CA . PRO A 1 96 ? 7.082 21.047 1.245 1 94.75 96 PRO A CA 1
ATOM 735 C C . PRO A 1 96 ? 6.891 20.344 -0.096 1 94.75 96 PRO A C 1
ATOM 737 O O . PRO A 1 96 ? 7.766 19.594 -0.529 1 94.75 96 PRO A O 1
ATOM 740 N N . PHE A 1 97 ? 5.727 20.578 -0.714 1 96.12 97 PHE A N 1
ATOM 741 C CA . PHE A 1 97 ? 5.457 20.031 -2.041 1 96.12 97 PHE A CA 1
ATOM 742 C C . PHE A 1 97 ? 5.539 21.125 -3.1 1 96.12 97 PHE A C 1
ATOM 744 O O . PHE A 1 97 ? 4.664 21.984 -3.172 1 96.12 97 PHE A O 1
ATOM 751 N N . GLU A 1 98 ? 6.5 21.047 -3.938 1 96.31 98 GLU A N 1
ATOM 752 C CA . GLU A 1 98 ? 6.652 22.016 -5.016 1 96.31 98 GLU A CA 1
ATOM 753 C C . GLU A 1 98 ? 5.734 21.688 -6.188 1 96.31 98 GLU A C 1
ATOM 755 O O . GLU A 1 98 ? 5.34 22.578 -6.945 1 96.31 98 GLU A O 1
ATOM 760 N N . HIS A 1 99 ? 5.441 20.484 -6.371 1 97.62 99 HIS A N 1
ATOM 761 C CA . HIS A 1 99 ? 4.59 19.984 -7.445 1 97.62 99 HIS A CA 1
ATOM 762 C C . HIS A 1 99 ? 3.346 19.297 -6.887 1 97.62 99 HIS A C 1
ATOM 764 O O . HIS A 1 99 ? 3.355 18.812 -5.758 1 97.62 99 HIS A O 1
ATOM 770 N N . GLU A 1 100 ? 2.289 19.375 -7.754 1 98.56 100 GLU A N 1
ATOM 771 C CA . GLU A 1 100 ? 1.156 18.531 -7.395 1 98.56 100 GLU A CA 1
ATOM 772 C C . GLU A 1 100 ? 1.592 17.078 -7.199 1 98.56 100 GLU A C 1
ATOM 774 O O . GLU A 1 100 ? 2.301 16.531 -8.039 1 98.56 100 GLU A O 1
ATOM 779 N N . THR A 1 101 ? 1.221 16.5 -6.074 1 98.56 101 THR A N 1
ATOM 780 C CA . THR A 1 101 ? 1.665 15.164 -5.703 1 98.56 101 THR A CA 1
ATOM 781 C C . THR A 1 101 ? 0.519 14.367 -5.09 1 98.56 101 THR A C 1
ATOM 783 O O . THR A 1 101 ? -0.258 14.898 -4.293 1 98.56 101 THR A O 1
ATOM 786 N N . GLU A 1 102 ? 0.391 13.117 -5.531 1 98.69 102 GLU A N 1
ATOM 787 C CA . GLU A 1 102 ? -0.566 12.188 -4.949 1 98.69 102 GLU A CA 1
ATOM 788 C C . GLU A 1 102 ? 0.128 10.914 -4.473 1 98.69 102 GLU A C 1
ATOM 790 O O . GLU A 1 102 ? 0.972 10.359 -5.18 1 98.69 102 GLU A O 1
ATOM 795 N N . LEU A 1 103 ? -0.234 10.5 -3.27 1 98.5 103 LEU A N 1
ATOM 796 C CA . LEU A 1 103 ? 0.395 9.352 -2.621 1 98.5 103 LEU A CA 1
ATOM 797 C C . LEU A 1 103 ? -0.657 8.406 -2.061 1 98.5 103 LEU A C 1
ATOM 799 O O . LEU A 1 103 ? -1.716 8.844 -1.604 1 98.5 103 LEU A O 1
ATOM 803 N N . LEU A 1 104 ? -0.351 7.141 -2.096 1 98.94 104 LEU A N 1
ATOM 804 C CA . LEU A 1 104 ? -1.055 6.137 -1.303 1 98.94 104 LEU A CA 1
ATOM 805 C C . LEU A 1 104 ? -0.245 5.754 -0.07 1 98.94 104 LEU A C 1
ATOM 807 O O . LEU A 1 104 ? 0.911 5.336 -0.185 1 98.94 104 LEU A O 1
ATOM 811 N N . MET A 1 105 ? -0.837 5.906 1.081 1 98.88 105 MET A N 1
ATOM 812 C CA . MET A 1 105 ? -0.129 5.621 2.326 1 98.88 105 MET A CA 1
ATOM 813 C C . MET A 1 105 ? -0.843 4.535 3.123 1 98.88 105 MET A C 1
ATOM 815 O O . MET A 1 105 ? -2.043 4.637 3.381 1 98.88 105 MET A O 1
ATOM 819 N N . ILE A 1 106 ? -0.143 3.525 3.461 1 98.81 106 ILE A N 1
ATOM 820 C CA . ILE A 1 106 ? -0.571 2.516 4.422 1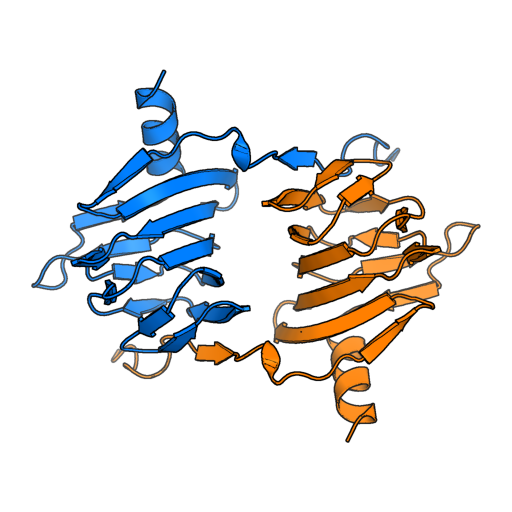 98.81 106 ILE A CA 1
ATOM 821 C C . ILE A 1 106 ? 0.219 2.67 5.719 1 98.81 106 ILE A C 1
ATOM 823 O O . ILE A 1 106 ? 1.424 2.412 5.754 1 98.81 106 ILE A O 1
ATOM 827 N N . SER A 1 107 ? -0.473 3.086 6.73 1 98.56 107 SER A N 1
ATOM 828 C CA . SER A 1 107 ? 0.167 3.316 8.023 1 98.56 107 SER A CA 1
ATOM 829 C C . SER A 1 107 ? -0.149 2.193 9 1 98.56 107 SER A C 1
ATOM 831 O O . SER A 1 107 ? -1.306 1.792 9.148 1 98.56 107 SER A O 1
ATOM 833 N N . ARG A 1 108 ? 0.843 1.703 9.68 1 97.56 108 ARG A N 1
ATOM 834 C CA . ARG A 1 108 ? 0.66 0.624 10.648 1 97.56 108 ARG A CA 1
ATOM 835 C C . ARG A 1 108 ? 0.21 1.167 12 1 97.56 108 ARG A C 1
ATOM 837 O O . ARG A 1 108 ? -0.083 0.398 12.914 1 97.56 108 ARG A O 1
ATOM 844 N N . GLY A 1 109 ? 0.122 2.473 12.094 1 97.88 109 GLY A N 1
ATOM 845 C CA . GLY A 1 109 ? -0.293 3.135 13.312 1 97.88 109 GLY A CA 1
ATOM 846 C C . GLY A 1 109 ? -0.357 4.645 13.188 1 97.88 109 GLY A C 1
ATOM 847 O O . GLY A 1 109 ? -0.305 5.18 12.078 1 97.88 109 GLY A O 1
ATOM 848 N N . PRO A 1 110 ? -0.422 5.316 14.312 1 98.12 110 PRO A N 1
ATOM 849 C CA . PRO A 1 110 ? -0.654 6.766 14.297 1 98.12 110 PRO A CA 1
ATOM 850 C C . PRO A 1 110 ? 0.57 7.555 13.844 1 98.12 110 PRO A C 1
ATOM 852 O O . PRO A 1 110 ? 1.698 7.062 13.938 1 98.12 110 PRO A O 1
ATOM 855 N N . SER A 1 111 ? 0.318 8.688 13.328 1 97.56 111 SER A N 1
ATOM 856 C CA . SER A 1 111 ? 1.301 9.75 13.156 1 97.56 111 SER A CA 1
ATOM 857 C C . SER A 1 111 ? 1.031 10.906 14.117 1 97.56 111 SER A C 1
ATOM 859 O O . SER A 1 111 ? -0.1 11.391 14.211 1 97.56 111 SER A O 1
ATOM 861 N N . VAL A 1 112 ? 2.066 11.367 14.789 1 97.75 112 VAL A N 1
ATOM 862 C CA . VAL A 1 112 ? 1.928 12.469 15.734 1 97.75 112 VAL A CA 1
ATOM 863 C C . VAL A 1 112 ? 2.584 13.727 15.164 1 97.75 112 VAL A C 1
ATOM 865 O O . VAL A 1 112 ? 3.799 13.758 14.953 1 97.75 112 VAL A O 1
ATOM 868 N N . PHE A 1 113 ? 1.783 14.672 14.945 1 96.75 113 PHE A N 1
ATOM 869 C CA . PHE A 1 113 ? 2.291 15.953 14.453 1 96.75 113 PHE A CA 1
ATOM 870 C C . PHE A 1 113 ? 2.828 16.797 15.602 1 96.75 113 PHE A C 1
ATOM 872 O O . PHE A 1 113 ? 2.24 16.828 16.688 1 96.75 113 PHE A O 1
ATOM 879 N N . LEU A 1 114 ? 3.881 17.547 15.281 1 96.69 114 LEU A N 1
ATOM 880 C CA . LEU A 1 114 ? 4.656 18.156 16.359 1 96.69 114 LEU A CA 1
ATOM 881 C C . LEU A 1 114 ? 4.719 19.672 16.188 1 96.69 114 LEU A C 1
ATOM 883 O O . LEU A 1 114 ? 4.797 20.172 15.07 1 96.69 114 LEU A O 1
ATOM 887 N N . ALA A 1 115 ? 4.824 20.297 17.328 1 95.5 115 ALA A N 1
ATOM 888 C CA . ALA A 1 115 ? 5.121 21.734 17.344 1 95.5 115 ALA A CA 1
ATOM 889 C C . ALA A 1 115 ? 6.613 21.984 17.141 1 95.5 115 ALA A C 1
ATOM 891 O O . ALA A 1 115 ? 7.406 21.047 17.078 1 95.5 115 ALA A O 1
ATOM 892 N N . GLU A 1 116 ? 6.91 23.219 17.016 1 91.5 116 GLU A N 1
ATOM 893 C CA . GLU A 1 116 ? 8.297 23.609 16.781 1 91.5 116 GLU A CA 1
ATOM 894 C C . GLU A 1 116 ? 9.195 23.156 17.938 1 91.5 116 GLU A C 1
ATOM 896 O O . GLU A 1 116 ? 10.344 22.781 17.719 1 91.5 116 GLU A O 1
ATOM 901 N N . ASP A 1 117 ? 8.641 23.156 19.141 1 93.31 117 ASP A N 1
ATOM 902 C CA . ASP A 1 117 ? 9.445 22.828 20.312 1 93.31 117 ASP A CA 1
ATOM 903 C C . ASP A 1 117 ? 9.492 21.312 20.531 1 93.31 117 ASP A C 1
ATOM 905 O O . ASP A 1 117 ? 10.086 20.844 21.5 1 93.31 117 ASP A O 1
ATOM 909 N N . GLY A 1 118 ? 8.812 20.609 19.672 1 92.06 118 GLY A N 1
ATOM 910 C CA . GLY A 1 118 ? 8.859 19.156 19.734 1 92.06 118 GLY A CA 1
ATOM 911 C C . GLY A 1 118 ? 7.695 18.547 20.484 1 92.06 118 GLY A C 1
ATOM 912 O O . GLY A 1 118 ? 7.562 17.328 20.547 1 92.06 118 GLY A O 1
ATOM 913 N N . SER A 1 119 ? 6.887 19.406 21.016 1 95.56 119 SER A N 1
ATOM 914 C CA . SER A 1 119 ? 5.734 18.875 21.734 1 95.56 119 SER A CA 1
ATOM 915 C C . SER A 1 119 ? 4.66 18.391 20.781 1 95.56 119 SER A C 1
ATOM 917 O O . SER A 1 119 ? 4.594 18.828 19.625 1 95.56 119 SER A O 1
ATOM 919 N N . ASP A 1 120 ? 3.838 17.406 21.219 1 96.69 120 ASP A N 1
ATOM 920 C CA . ASP A 1 120 ? 2.762 16.844 20.406 1 96.69 120 ASP A CA 1
ATOM 921 C C . ASP A 1 120 ? 1.659 17.875 20.172 1 96.69 120 ASP A C 1
ATOM 923 O O . ASP A 1 120 ? 1.198 18.531 21.125 1 96.69 120 ASP A O 1
ATOM 927 N N . LEU A 1 121 ? 1.289 18.094 18.922 1 95.5 121 LEU A N 1
ATOM 928 C CA . LEU A 1 121 ? 0.158 18.953 18.578 1 95.5 121 LEU A CA 1
ATOM 929 C C . LEU A 1 121 ? -1.123 18.141 18.469 1 95.5 121 LEU A C 1
ATOM 931 O O . LEU A 1 121 ? -2.09 18.375 19.188 1 95.5 121 LEU A O 1
ATOM 935 N N . TYR A 1 122 ? -1.19 17.203 17.578 1 95.25 122 TYR A N 1
ATOM 936 C CA . TYR A 1 122 ? -2.311 16.281 17.422 1 95.25 122 TYR A CA 1
ATOM 937 C C . TYR A 1 122 ? -1.849 14.953 16.828 1 95.25 122 TYR A C 1
ATOM 939 O O . TYR A 1 122 ? -0.738 14.859 16.297 1 95.25 122 TYR A O 1
ATOM 947 N N . THR A 1 123 ? -2.648 14.016 17.016 1 97.88 123 THR A N 1
ATOM 948 C CA . THR A 1 123 ? -2.371 12.672 16.547 1 97.88 123 THR A CA 1
ATOM 949 C C . THR A 1 123 ? -3.34 12.273 15.43 1 97.88 123 THR A C 1
ATOM 951 O O . THR A 1 123 ? -4.559 12.359 15.609 1 97.88 123 THR A O 1
ATOM 954 N N . MET A 1 124 ? -2.814 12 14.328 1 98.19 124 MET A N 1
ATOM 955 C CA . MET A 1 124 ? -3.639 11.383 13.297 1 98.19 124 MET A CA 1
ATOM 956 C C . MET A 1 124 ? -3.709 9.867 13.492 1 98.19 124 MET A C 1
ATOM 958 O O . MET A 1 124 ? -2.73 9.164 13.25 1 98.19 124 MET A O 1
ATOM 962 N N . ASP A 1 125 ? -4.766 9.406 13.961 1 98.62 125 ASP A N 1
ATOM 963 C CA . ASP A 1 125 ? -5.043 7.988 14.18 1 98.62 125 ASP A CA 1
ATOM 964 C C . ASP A 1 125 ? -6.43 7.613 13.656 1 98.62 125 ASP A C 1
ATOM 966 O O . ASP A 1 125 ? -7.109 8.438 13.047 1 98.62 125 ASP A O 1
ATOM 970 N N . VAL A 1 126 ? -6.801 6.367 13.867 1 98.75 126 VAL A N 1
ATOM 971 C CA . VAL A 1 126 ? -8.07 5.84 13.375 1 98.75 126 VAL A CA 1
ATOM 972 C C . VAL A 1 126 ? -9.227 6.668 13.93 1 98.75 126 VAL A C 1
ATOM 974 O O . VAL A 1 126 ? -10.172 6.988 13.211 1 98.75 126 VAL A O 1
ATOM 977 N N . GLU A 1 127 ? -9.133 7.031 15.164 1 98.19 127 GLU A N 1
ATOM 978 C CA . GLU A 1 127 ? -10.219 7.793 15.781 1 98.19 127 GLU A CA 1
ATOM 979 C C . GLU A 1 127 ? -10.383 9.156 15.117 1 98.19 127 GLU A C 1
ATOM 981 O O . GLU A 1 127 ? -11.5 9.562 14.797 1 98.19 127 GLU A O 1
ATOM 986 N N . MET A 1 128 ? -9.359 9.875 14.953 1 98.19 128 MET A N 1
ATOM 987 C CA . MET A 1 128 ? -9.438 11.18 14.305 1 98.19 128 MET A CA 1
ATOM 988 C C . MET A 1 128 ? -10.008 11.055 12.898 1 98.19 128 MET A C 1
ATOM 990 O O . MET A 1 128 ? -10.875 11.836 12.5 1 98.19 128 MET A O 1
ATOM 994 N N . LEU A 1 129 ? -9.461 10.078 12.141 1 98.38 129 LEU A N 1
ATOM 995 C CA . LEU A 1 129 ? -9.883 9.906 10.758 1 98.38 129 LEU A CA 1
ATOM 996 C C . LEU A 1 129 ? -11.367 9.531 10.688 1 98.38 129 LEU A C 1
ATOM 998 O O . LEU A 1 129 ? -12.078 9.992 9.797 1 98.38 129 LEU A O 1
ATOM 1002 N N . GLN A 1 130 ? -11.758 8.719 11.617 1 97.94 130 GLN A N 1
ATOM 1003 C CA . GLN A 1 130 ? -13.18 8.391 11.68 1 97.94 130 GLN A CA 1
ATOM 1004 C C . GLN A 1 130 ? -14.023 9.633 11.938 1 97.94 130 GLN A C 1
ATOM 1006 O O . GLN A 1 130 ? -15.094 9.797 11.352 1 97.94 130 GLN A O 1
ATOM 1011 N N . ARG A 1 131 ? -13.586 10.484 12.812 1 97.31 131 ARG A N 1
ATOM 1012 C CA . ARG A 1 131 ? -14.297 11.734 13.094 1 97.31 131 ARG A CA 1
ATOM 1013 C C . ARG A 1 131 ? -14.383 12.602 11.852 1 97.31 131 ARG A C 1
ATOM 1015 O O . ARG A 1 131 ? -15.391 13.281 11.633 1 97.31 131 ARG A O 1
ATOM 1022 N N . MET A 1 132 ? -13.32 12.625 11.078 1 96.81 132 MET A N 1
ATOM 1023 C CA . MET A 1 132 ? -13.336 13.383 9.836 1 96.81 132 MET A CA 1
ATOM 1024 C C . MET A 1 132 ? -14.422 12.867 8.898 1 96.81 132 MET A C 1
ATOM 1026 O O . MET A 1 132 ? -15.125 13.656 8.258 1 96.81 132 MET A O 1
ATOM 1030 N N . ILE A 1 133 ? -14.508 11.547 8.797 1 95.38 133 ILE A N 1
ATOM 1031 C CA . ILE A 1 133 ? -15.531 10.93 7.957 1 95.38 133 ILE A CA 1
ATOM 1032 C C . ILE A 1 133 ? -16.922 11.336 8.453 1 95.38 133 ILE A C 1
ATOM 1034 O O . ILE A 1 133 ? -17.781 11.719 7.656 1 95.38 133 ILE A O 1
ATOM 1038 N N . ASP A 1 134 ? -17.094 11.312 9.727 1 95.19 134 ASP A N 1
ATOM 1039 C CA . ASP A 1 134 ? -18.406 11.57 10.328 1 95.19 134 ASP A CA 1
ATOM 1040 C C . ASP A 1 134 ? -18.797 13.039 10.18 1 95.19 134 ASP A C 1
ATOM 1042 O O . ASP A 1 134 ? -19.984 13.367 10.109 1 95.19 134 ASP A O 1
ATOM 1046 N N . ALA A 1 135 ? -17.844 13.852 10.203 1 92.06 135 ALA A N 1
ATOM 1047 C CA . ALA A 1 135 ? -18.109 15.281 10.102 1 92.06 135 ALA A CA 1
ATOM 1048 C C . ALA A 1 135 ? -18.609 15.648 8.703 1 92.06 135 ALA A C 1
ATOM 1050 O O . ALA A 1 135 ? -19.188 16.719 8.508 1 92.06 135 ALA A O 1
ATOM 1051 N N . GLU A 1 136 ? -18.328 14.867 7.719 1 81.19 136 GLU A N 1
ATOM 1052 C CA . GLU A 1 136 ? -18.75 15.148 6.352 1 81.19 136 GLU A CA 1
ATOM 1053 C C . GLU A 1 136 ? -20.203 14.695 6.125 1 81.19 136 GLU A C 1
ATOM 1055 O O . GLU A 1 136 ? -20.797 15.039 5.105 1 81.19 136 GLU A O 1
ATOM 1060 N N . VAL A 1 137 ? -20.766 13.922 6.977 1 68.31 137 VAL A N 1
ATOM 1061 C CA . VAL A 1 137 ? -22.156 13.523 6.875 1 68.31 137 VAL A CA 1
ATOM 1062 C C . VAL A 1 137 ? -23.031 14.539 7.602 1 68.31 137 VAL A C 1
ATOM 1064 O O . VAL A 1 137 ? -22.625 15.133 8.602 1 68.31 137 VAL A O 1
ATOM 1067 N N . MET B 1 1 ? 18.453 9.016 24.891 1 24.95 1 MET B N 1
ATOM 1068 C CA . MET B 1 1 ? 18.562 7.984 23.859 1 24.95 1 MET B CA 1
ATOM 1069 C C . MET B 1 1 ? 18.422 8.586 22.469 1 24.95 1 MET B C 1
ATOM 1071 O O . MET B 1 1 ? 17.391 9.195 22.156 1 24.95 1 MET B O 1
ATOM 1075 N N . THR B 1 2 ? 19.391 9.062 21.828 1 30.61 2 THR B N 1
ATOM 1076 C CA . THR B 1 2 ? 19.453 9.781 20.562 1 30.61 2 THR B CA 1
ATOM 1077 C C . THR B 1 2 ? 18.688 9.039 19.469 1 30.61 2 THR B C 1
ATOM 1079 O O . THR B 1 2 ? 18.984 7.879 19.172 1 30.61 2 THR B O 1
ATOM 1082 N N . HIS B 1 3 ? 17.453 8.766 19.578 1 38.5 3 HIS B N 1
ATOM 1083 C CA . HIS B 1 3 ? 16.781 8.234 18.406 1 38.5 3 HIS B CA 1
ATOM 1084 C C . HIS B 1 3 ? 17.5 8.656 17.125 1 38.5 3 HIS B C 1
ATOM 1086 O O . HIS B 1 3 ? 17.594 9.852 16.828 1 38.5 3 HIS B O 1
ATOM 1092 N N . SER B 1 4 ? 18.453 8.031 16.656 1 42.28 4 SER B N 1
ATOM 1093 C CA . SER B 1 4 ? 19.406 8.414 15.617 1 42.28 4 SER B CA 1
ATOM 1094 C C . SER B 1 4 ? 18.688 8.961 14.383 1 42.28 4 SER B C 1
ATOM 1096 O O . SER B 1 4 ? 17.656 8.438 13.977 1 42.28 4 SER B O 1
ATOM 1098 N N . GLU B 1 5 ? 18.75 10.234 14.031 1 50.47 5 GLU B N 1
ATOM 1099 C CA . GLU B 1 5 ? 18.469 10.961 12.797 1 50.47 5 GLU B CA 1
ATOM 1100 C C . GLU B 1 5 ? 18.375 10.016 11.609 1 50.47 5 GLU B C 1
ATOM 1102 O O . GLU B 1 5 ? 17.672 10.297 10.633 1 50.47 5 GLU B O 1
ATOM 1107 N N . LYS B 1 6 ? 19 8.75 11.805 1 54.75 6 LYS B N 1
ATOM 1108 C CA . LYS B 1 6 ? 19.5 7.914 10.711 1 54.75 6 LYS B CA 1
ATOM 1109 C C . LYS B 1 6 ? 18.453 6.863 10.32 1 54.75 6 LYS B C 1
ATOM 1111 O O . LYS B 1 6 ? 18.516 6.312 9.219 1 54.75 6 LYS B O 1
ATOM 1116 N N . ASP B 1 7 ? 17.328 6.668 11.211 1 74.44 7 ASP B N 1
ATOM 1117 C CA . ASP B 1 7 ? 16.578 5.566 10.609 1 74.44 7 ASP B CA 1
ATOM 1118 C C . ASP B 1 7 ? 15.156 5.984 10.266 1 74.44 7 ASP B C 1
ATOM 1120 O O . ASP B 1 7 ? 14.195 5.465 10.844 1 74.44 7 ASP B O 1
ATOM 1124 N N . ALA B 1 8 ? 15.078 6.949 9.367 1 89.56 8 ALA B N 1
ATOM 1125 C CA . ALA B 1 8 ? 13.828 7.621 9.016 1 89.56 8 ALA B CA 1
ATOM 1126 C C . ALA B 1 8 ? 13.094 6.863 7.914 1 89.56 8 ALA B C 1
ATOM 1128 O O . ALA B 1 8 ? 11.898 7.07 7.703 1 89.56 8 ALA B O 1
ATOM 1129 N N . GLY B 1 9 ? 13.836 6.035 7.242 1 94.94 9 GLY B N 1
ATOM 1130 C CA . GLY B 1 9 ? 13.25 5.336 6.109 1 94.94 9 GLY B CA 1
ATOM 1131 C C . GLY B 1 9 ? 14.086 5.441 4.848 1 94.94 9 GLY B C 1
ATOM 1132 O O . GLY B 1 9 ? 15.266 5.793 4.902 1 94.94 9 GLY B O 1
ATOM 1133 N N . TYR B 1 10 ? 13.547 4.984 3.76 1 96.38 10 TYR B N 1
ATOM 1134 C CA . TYR B 1 10 ? 14.234 5.023 2.473 1 96.38 10 TYR B CA 1
ATOM 1135 C C . TYR B 1 10 ? 13.234 5.047 1.322 1 96.38 10 TYR B C 1
ATOM 1137 O O . TYR B 1 10 ? 12.039 4.805 1.521 1 96.38 10 TYR B O 1
ATOM 1145 N N . THR B 1 11 ? 13.781 5.379 0.15 1 97.75 11 THR B N 1
ATOM 1146 C CA . THR B 1 11 ? 12.992 5.387 -1.079 1 97.75 11 THR B CA 1
ATOM 1147 C C . THR B 1 11 ? 13.523 4.344 -2.062 1 97.75 11 THR B C 1
ATOM 1149 O O . THR B 1 11 ? 14.734 4.223 -2.262 1 97.75 11 THR B O 1
ATOM 1152 N N . VAL B 1 12 ? 12.609 3.584 -2.615 1 98.44 12 VAL B N 1
ATOM 1153 C CA . VAL B 1 12 ? 12.93 2.65 -3.691 1 98.44 12 VAL B CA 1
ATOM 1154 C C . VAL B 1 12 ? 12.422 3.201 -5.02 1 98.44 12 VAL B C 1
ATOM 1156 O O . VAL B 1 12 ? 11.234 3.5 -5.164 1 98.44 12 VAL B O 1
ATOM 1159 N N . GLN B 1 13 ? 13.32 3.336 -5.934 1 98.44 13 GLN B N 1
ATOM 1160 C CA . GLN B 1 13 ? 12.914 3.672 -7.297 1 98.44 13 GLN B CA 1
ATOM 1161 C C . GLN B 1 13 ? 12.453 2.434 -8.055 1 98.44 13 GLN B C 1
ATOM 1163 O O . GLN B 1 13 ? 13.25 1.752 -8.695 1 98.44 13 GLN B O 1
ATOM 1168 N N . CYS B 1 14 ? 11.172 2.188 -8.109 1 98.62 14 CYS B N 1
ATOM 1169 C CA . CYS B 1 14 ? 10.633 0.921 -8.586 1 98.62 14 CYS B CA 1
ATOM 1170 C C . CYS B 1 14 ? 10.883 0.756 -10.086 1 98.62 14 CYS B C 1
ATOM 1172 O O . CYS B 1 14 ? 10.945 -0.367 -10.586 1 98.62 14 CYS B O 1
ATOM 1174 N N . GLY B 1 15 ? 10.922 1.895 -10.773 1 97.88 15 GLY B N 1
ATOM 1175 C CA . GLY B 1 15 ? 11.195 1.837 -12.203 1 97.88 15 GLY B CA 1
ATOM 1176 C C . GLY B 1 15 ? 12.492 1.127 -12.531 1 97.88 15 GLY B C 1
ATOM 1177 O O . GLY B 1 15 ? 12.672 0.627 -13.648 1 97.88 15 GLY B O 1
ATOM 1178 N N . ARG B 1 16 ? 13.406 1.022 -11.609 1 97.62 16 ARG B N 1
ATOM 1179 C CA . ARG B 1 16 ? 14.727 0.454 -11.852 1 97.62 16 ARG B CA 1
ATOM 1180 C C . ARG B 1 16 ? 14.75 -1.036 -11.531 1 97.62 16 ARG B C 1
ATOM 1182 O O . ARG B 1 16 ? 15.742 -1.72 -11.797 1 97.62 16 ARG B O 1
ATOM 1189 N N . LEU B 1 17 ? 13.766 -1.511 -10.953 1 98.06 17 LEU B N 1
ATOM 1190 C CA . LEU B 1 17 ? 13.711 -2.922 -10.586 1 98.06 17 LEU B CA 1
ATOM 1191 C C . LEU B 1 17 ? 13.398 -3.787 -11.805 1 98.06 17 LEU B C 1
ATOM 1193 O O . LEU B 1 17 ? 12.672 -3.359 -12.703 1 98.06 17 LEU B O 1
ATOM 1197 N N . LYS B 1 18 ? 13.852 -4.957 -11.789 1 97.06 18 LYS B N 1
ATOM 1198 C CA . LYS B 1 18 ? 13.609 -5.902 -12.875 1 97.06 18 LYS B CA 1
ATOM 1199 C C . LYS B 1 18 ? 12.305 -6.664 -12.656 1 97.06 18 LYS B C 1
ATOM 1201 O O . LYS B 1 18 ? 11.977 -7.027 -11.531 1 97.06 18 LYS B O 1
ATOM 1206 N N . TRP B 1 19 ? 11.68 -6.879 -13.766 1 97.88 19 TRP B N 1
ATOM 1207 C CA . TRP B 1 19 ? 10.555 -7.805 -13.734 1 97.88 19 TRP B CA 1
ATOM 1208 C C . TRP B 1 19 ? 11.031 -9.25 -13.695 1 97.88 19 TRP B C 1
ATOM 1210 O O . TRP B 1 19 ? 11.883 -9.648 -14.5 1 97.88 19 TRP B O 1
ATOM 1220 N N . LEU B 1 20 ? 10.484 -9.992 -12.805 1 97.75 20 LEU B N 1
ATOM 1221 C CA . LEU B 1 20 ? 10.781 -11.414 -12.672 1 97.75 20 LEU B CA 1
ATOM 1222 C C . LEU B 1 20 ? 9.547 -12.258 -12.977 1 97.75 20 LEU B C 1
ATOM 1224 O O . LEU B 1 20 ? 8.438 -11.898 -12.586 1 97.75 20 LEU B O 1
ATOM 1228 N N . SER B 1 21 ? 9.719 -13.367 -13.586 1 94.75 21 SER B N 1
ATOM 1229 C CA . SER B 1 21 ? 8.586 -14.227 -13.938 1 94.75 21 SER B CA 1
ATOM 1230 C C . SER B 1 21 ? 8.07 -14.984 -12.719 1 94.75 21 SER B C 1
ATOM 1232 O O . SER B 1 21 ? 8.828 -15.703 -12.062 1 94.75 21 SER B O 1
ATOM 1234 N N . LEU B 1 22 ? 6.824 -14.891 -12.438 1 93.12 22 LEU B N 1
ATOM 1235 C CA . LEU B 1 22 ? 6.199 -15.625 -11.336 1 93.12 22 LEU B CA 1
ATOM 1236 C C . LEU B 1 22 ? 5.406 -16.812 -11.867 1 93.12 22 LEU B C 1
ATOM 1238 O O . LEU B 1 22 ? 5.477 -17.906 -11.305 1 93.12 22 LEU B O 1
ATOM 1242 N N . ALA B 1 23 ? 4.617 -16.609 -12.875 1 88.69 23 ALA B N 1
ATOM 1243 C CA . ALA B 1 23 ? 3.76 -17.562 -13.562 1 88.69 23 ALA B CA 1
ATOM 1244 C C . ALA B 1 23 ? 3.553 -17.172 -15.023 1 88.69 23 ALA B C 1
ATOM 1246 O O . ALA B 1 23 ? 3.939 -16.078 -15.438 1 88.69 23 ALA B O 1
ATOM 1247 N N . PRO B 1 24 ? 3.045 -18.078 -15.805 1 89.38 24 PRO B N 1
ATOM 1248 C CA . PRO B 1 24 ? 2.803 -17.703 -17.203 1 89.38 24 PRO B CA 1
ATOM 1249 C C . PRO B 1 24 ? 1.948 -16.453 -17.344 1 89.38 24 PRO B C 1
ATOM 1251 O O . PRO B 1 24 ? 0.809 -16.422 -16.875 1 89.38 24 PRO B O 1
ATOM 1254 N N . GLY B 1 25 ? 2.477 -15.453 -17.938 1 95.56 25 GLY B N 1
ATOM 1255 C CA . GLY B 1 25 ? 1.767 -14.211 -18.203 1 95.56 25 GLY B CA 1
ATOM 1256 C C . GLY B 1 25 ? 1.728 -13.281 -17 1 95.56 25 GLY B C 1
ATOM 1257 O O . GLY B 1 25 ? 1.011 -12.281 -17 1 95.56 25 GLY B O 1
ATOM 1258 N N . VAL B 1 26 ? 2.424 -13.703 -15.938 1 96.62 26 VAL B N 1
ATOM 1259 C CA . VAL B 1 26 ? 2.436 -12.898 -14.719 1 96.62 26 VAL B CA 1
ATOM 1260 C C . VAL B 1 26 ? 3.875 -12.672 -14.266 1 96.62 26 VAL B C 1
ATOM 1262 O O . VAL B 1 26 ? 4.617 -13.625 -14.039 1 96.62 26 VAL B O 1
ATOM 1265 N N . ARG B 1 27 ? 4.281 -11.438 -14.164 1 97.88 27 ARG B N 1
ATOM 1266 C CA . ARG B 1 27 ? 5.602 -11.039 -13.68 1 97.88 27 ARG B CA 1
ATOM 1267 C C . ARG B 1 27 ? 5.492 -10.148 -12.453 1 97.88 27 ARG B C 1
ATOM 1269 O O . ARG B 1 27 ? 4.43 -9.586 -12.18 1 97.88 27 ARG B O 1
ATOM 1276 N N . ILE B 1 28 ? 6.684 -10.086 -11.734 1 98.56 28 ILE B N 1
ATOM 1277 C CA . ILE B 1 28 ? 6.629 -9.273 -10.523 1 98.56 28 ILE B CA 1
ATOM 1278 C C . ILE B 1 28 ? 7.918 -8.469 -10.383 1 98.56 28 ILE B C 1
ATOM 1280 O O . ILE B 1 28 ? 8.961 -8.859 -10.914 1 98.56 28 ILE B O 1
ATOM 1284 N N . LYS B 1 29 ? 7.832 -7.316 -9.805 1 98.81 29 LYS B N 1
ATOM 1285 C CA . LYS B 1 29 ? 8.938 -6.602 -9.172 1 98.81 29 LYS B CA 1
ATOM 1286 C C . LYS B 1 29 ? 8.914 -6.773 -7.66 1 98.81 29 LYS B C 1
ATOM 1288 O O . LYS B 1 29 ? 7.863 -6.645 -7.031 1 98.81 29 LYS B O 1
ATOM 1293 N N . ILE B 1 30 ? 10.023 -7.07 -7.07 1 98.88 30 ILE B N 1
ATOM 1294 C CA . ILE B 1 30 ? 10.125 -7.207 -5.621 1 98.88 30 ILE B CA 1
ATOM 1295 C C . ILE B 1 30 ? 10.648 -5.906 -5.02 1 98.88 30 ILE B C 1
ATOM 1297 O O . ILE B 1 30 ? 11.812 -5.543 -5.227 1 98.88 30 ILE B O 1
ATOM 1301 N N . ILE B 1 31 ? 9.883 -5.246 -4.25 1 98.88 31 ILE B N 1
ATOM 1302 C CA . ILE B 1 31 ? 10.148 -3.881 -3.805 1 98.88 31 ILE B CA 1
ATOM 1303 C C . ILE B 1 31 ? 10.758 -3.902 -2.404 1 98.88 31 ILE B C 1
ATOM 1305 O O . ILE B 1 31 ? 11.742 -3.209 -2.137 1 98.88 31 ILE B O 1
ATOM 1309 N N . LYS B 1 32 ? 10.18 -4.672 -1.501 1 98.75 32 LYS B N 1
ATOM 1310 C CA . LYS B 1 32 ? 10.578 -4.688 -0.098 1 98.75 32 LYS B CA 1
ATOM 1311 C C . LYS B 1 32 ? 10.32 -6.051 0.533 1 98.75 32 LYS B C 1
ATOM 1313 O O . LYS B 1 32 ? 9.25 -6.633 0.353 1 98.75 32 LYS B O 1
ATOM 1318 N N . LEU B 1 33 ? 11.305 -6.586 1.204 1 98.69 33 LEU B N 1
ATOM 1319 C CA . LEU B 1 33 ? 11.219 -7.805 1.998 1 98.69 33 LEU B CA 1
ATOM 1320 C C . LEU B 1 33 ? 11.547 -7.527 3.461 1 98.69 33 LEU B C 1
ATOM 1322 O O . LEU B 1 33 ? 12.508 -6.82 3.764 1 98.69 33 LEU B O 1
ATOM 1326 N N . VAL B 1 34 ? 10.727 -8.062 4.297 1 97.88 34 VAL B N 1
ATOM 1327 C CA . VAL B 1 34 ? 10.945 -7.906 5.734 1 97.88 34 VAL B CA 1
ATOM 1328 C C . VAL B 1 34 ? 11.047 -9.281 6.395 1 97.88 34 VAL B C 1
ATOM 1330 O O . VAL B 1 34 ? 10.07 -9.781 6.953 1 97.88 34 VAL B O 1
ATOM 1333 N N . PRO B 1 35 ? 12.188 -9.852 6.453 1 97.38 35 PRO B N 1
ATOM 1334 C CA . PRO B 1 35 ? 12.352 -11.211 6.973 1 97.38 35 PRO B CA 1
ATOM 1335 C C . PRO B 1 35 ? 11.859 -11.359 8.406 1 97.38 35 PRO B C 1
ATOM 1337 O O . PRO B 1 35 ? 11.328 -12.414 8.773 1 97.38 35 PRO B O 1
ATOM 1340 N N . GLU B 1 36 ? 11.969 -10.344 9.195 1 96 36 GLU B N 1
ATOM 1341 C CA . GLU B 1 36 ? 11.609 -10.398 10.609 1 96 36 GLU B CA 1
ATOM 1342 C C . GLU B 1 36 ? 10.117 -10.648 10.789 1 96 36 GLU B C 1
ATOM 1344 O O . GLU B 1 36 ? 9.703 -11.32 11.734 1 96 36 GLU B O 1
ATOM 1349 N N . THR B 1 37 ? 9.328 -10.164 9.875 1 95.25 37 THR B N 1
ATOM 1350 C CA . THR B 1 37 ? 7.887 -10.258 10.062 1 95.25 37 THR B CA 1
ATOM 1351 C C . THR B 1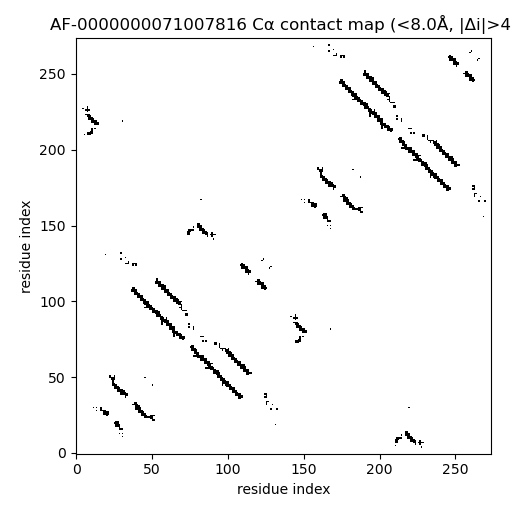 37 ? 7.262 -11.172 9.008 1 95.25 37 THR B C 1
ATOM 1353 O O . THR B 1 37 ? 6.121 -11.602 9.156 1 95.25 37 THR B O 1
ATOM 1356 N N . GLY B 1 38 ? 8 -11.414 7.918 1 97.69 38 GLY B N 1
ATOM 1357 C CA . GLY B 1 38 ? 7.477 -12.18 6.801 1 97.69 38 GLY B CA 1
ATOM 1358 C C . GLY B 1 38 ? 6.734 -11.328 5.789 1 97.69 38 GLY B C 1
ATOM 1359 O O . GLY B 1 38 ? 6.23 -11.844 4.789 1 97.69 38 GLY B O 1
ATOM 1360 N N . GLU B 1 39 ? 6.652 -10.016 6.004 1 98.12 39 GLU B N 1
ATOM 1361 C CA . GLU B 1 39 ? 5.969 -9.086 5.105 1 98.12 39 GLU B CA 1
ATOM 1362 C C . GLU B 1 39 ? 6.777 -8.859 3.83 1 98.12 39 GLU B C 1
ATOM 1364 O O . GLU B 1 39 ? 8.008 -8.93 3.846 1 98.12 39 GLU B O 1
ATOM 1369 N N . TYR B 1 40 ? 6.074 -8.594 2.76 1 98.69 40 TYR B N 1
ATOM 1370 C CA . TYR B 1 40 ? 6.746 -8.219 1.523 1 98.69 40 TYR B CA 1
ATOM 1371 C C . TYR B 1 40 ? 5.855 -7.324 0.67 1 98.69 40 TYR B C 1
ATOM 1373 O O . TYR B 1 40 ? 4.629 -7.348 0.801 1 98.69 40 TYR B O 1
ATOM 1381 N N . THR B 1 41 ? 6.445 -6.52 -0.155 1 98.94 41 THR B N 1
ATOM 1382 C CA . THR B 1 41 ? 5.785 -5.664 -1.134 1 98.94 41 THR B CA 1
ATOM 1383 C C . THR B 1 41 ? 6.277 -5.977 -2.545 1 98.94 41 THR B C 1
ATOM 1385 O O . THR B 1 41 ? 7.48 -6.008 -2.793 1 98.94 41 THR B O 1
ATOM 1388 N N . ILE B 1 42 ? 5.32 -6.18 -3.398 1 98.88 42 ILE B N 1
ATOM 1389 C CA . ILE B 1 42 ? 5.676 -6.457 -4.785 1 98.88 42 ILE B CA 1
ATOM 1390 C C . ILE B 1 42 ? 4.734 -5.699 -5.719 1 98.88 42 ILE B C 1
ATOM 1392 O O . ILE B 1 42 ? 3.639 -5.301 -5.316 1 98.88 42 ILE B O 1
ATOM 1396 N N . MET B 1 43 ? 5.18 -5.5 -6.895 1 98.88 43 MET B N 1
ATOM 1397 C CA . MET B 1 43 ? 4.324 -5.129 -8.016 1 98.88 43 MET B CA 1
ATOM 1398 C C . MET B 1 43 ? 4.055 -6.332 -8.914 1 98.88 43 MET B C 1
ATOM 1400 O O . MET B 1 43 ? 4.965 -7.105 -9.219 1 98.88 43 MET B O 1
ATOM 1404 N N . VAL B 1 44 ? 2.836 -6.5 -9.297 1 98.56 44 VAL B N 1
ATOM 1405 C CA . VAL B 1 44 ? 2.436 -7.594 -10.18 1 98.56 44 VAL B CA 1
ATOM 1406 C C . VAL B 1 44 ? 1.999 -7.039 -11.531 1 98.56 44 VAL B C 1
ATOM 1408 O O . VAL B 1 44 ? 1.227 -6.082 -11.594 1 98.56 44 VAL B O 1
ATOM 1411 N N . HIS B 1 45 ? 2.453 -7.566 -12.539 1 98.62 45 HIS B N 1
ATOM 1412 C CA . HIS B 1 45 ? 2.008 -7.285 -13.898 1 98.62 45 HIS B CA 1
ATOM 1413 C C . HIS B 1 45 ? 1.455 -8.539 -14.562 1 98.62 45 HIS B C 1
ATOM 1415 O O . HIS B 1 45 ? 2.16 -9.539 -14.695 1 98.62 45 HIS B O 1
ATOM 1421 N N . ALA B 1 46 ? 0.255 -8.43 -14.945 1 98.19 46 ALA B N 1
ATOM 1422 C CA . ALA B 1 46 ? -0.395 -9.539 -15.648 1 98.19 46 ALA B CA 1
ATOM 1423 C C . ALA B 1 46 ? -0.739 -9.156 -17.078 1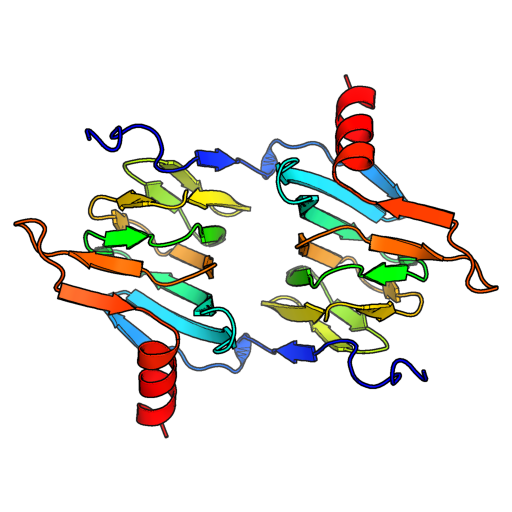 98.19 46 ALA B C 1
ATOM 1425 O O . ALA B 1 46 ? -1.391 -8.133 -17.328 1 98.19 46 ALA B O 1
ATOM 1426 N N . GLU B 1 47 ? -0.363 -9.945 -18.016 1 97.88 47 GLU B N 1
ATOM 1427 C CA . GLU B 1 47 ? -0.76 -9.797 -19.406 1 97.88 47 GLU B CA 1
ATOM 1428 C C . GLU B 1 47 ? -2.146 -10.383 -19.656 1 97.88 47 GLU B C 1
ATOM 1430 O O . GLU B 1 47 ? -2.611 -11.234 -18.891 1 97.88 47 GLU B O 1
ATOM 1435 N N . PRO B 1 48 ? -2.76 -9.805 -20.766 1 97.75 48 PRO B N 1
ATOM 1436 C CA . PRO B 1 48 ? -3.996 -10.508 -21.125 1 97.75 48 PRO B CA 1
ATOM 1437 C C . PRO B 1 48 ? -3.793 -12.008 -21.297 1 97.75 48 PRO B C 1
ATOM 1439 O O . PRO B 1 48 ? -2.852 -12.438 -21.969 1 97.75 48 PRO B O 1
ATOM 1442 N N . GLY B 1 49 ? -4.668 -12.758 -20.625 1 96.25 49 GLY B N 1
ATOM 1443 C CA . GLY B 1 49 ? -4.531 -14.211 -20.672 1 96.25 49 GLY B CA 1
ATOM 1444 C C . GLY B 1 49 ? -3.789 -14.766 -19.469 1 96.25 49 GLY B C 1
ATOM 1445 O O . GLY B 1 49 ? -3.779 -15.977 -19.25 1 96.25 49 GLY B O 1
ATOM 1446 N N . GLY B 1 50 ? -3.152 -13.875 -18.719 1 95.25 50 GLY B N 1
ATOM 1447 C CA . GLY B 1 50 ? -2.518 -14.305 -17.484 1 95.25 50 GLY B CA 1
ATOM 1448 C C . GLY B 1 50 ? -3.496 -14.891 -16.484 1 95.25 50 GLY B C 1
ATOM 1449 O O . GLY B 1 50 ? -4.703 -14.648 -16.578 1 95.25 50 GLY B O 1
ATOM 1450 N N . LEU B 1 51 ? -2.934 -15.703 -15.555 1 93.81 51 LEU B N 1
ATOM 1451 C CA . LEU B 1 51 ? -3.746 -16.359 -14.539 1 93.81 51 LEU B CA 1
ATOM 1452 C C . LEU B 1 51 ? -2.988 -16.469 -13.219 1 93.81 51 LEU B C 1
ATOM 1454 O O . LEU B 1 51 ? -1.836 -16.906 -13.195 1 93.81 51 LEU B O 1
ATOM 1458 N N . LEU B 1 52 ? -3.631 -16 -12.18 1 93 52 LEU B N 1
ATOM 1459 C CA . LEU B 1 52 ? -3.148 -16.328 -10.836 1 93 52 LEU B CA 1
ATOM 1460 C C . LEU B 1 52 ? -3.824 -17.594 -10.305 1 93 52 LEU B C 1
ATOM 1462 O O . LEU B 1 52 ? -5.051 -17.641 -10.188 1 93 52 LEU B O 1
ATOM 1466 N N . PRO B 1 53 ? -3.066 -18.594 -9.938 1 93.12 53 PRO B N 1
ATOM 1467 C CA . PRO B 1 53 ? -3.678 -19.844 -9.484 1 93.12 53 PRO B CA 1
ATOM 1468 C C . PRO B 1 53 ? -4.383 -19.688 -8.133 1 93.12 53 PRO B C 1
ATOM 1470 O O . PRO B 1 53 ? -4.23 -18.672 -7.465 1 93.12 53 PRO B O 1
ATOM 1473 N N . ARG B 1 54 ? -5.086 -20.75 -7.801 1 94.56 54 ARG B N 1
ATOM 1474 C CA . ARG B 1 54 ? -5.738 -20.828 -6.496 1 94.56 54 ARG B CA 1
ATOM 1475 C C . ARG B 1 54 ? -4.719 -20.703 -5.367 1 94.56 54 ARG B C 1
ATOM 1477 O O . ARG B 1 54 ? -3.646 -21.312 -5.43 1 94.56 54 ARG B O 1
ATOM 1484 N N . HIS B 1 55 ? -5.035 -19.922 -4.312 1 95.25 55 HIS B N 1
ATOM 1485 C CA . HIS B 1 55 ? -4.074 -19.719 -3.23 1 95.25 55 HIS B CA 1
ATOM 1486 C C . HIS B 1 55 ? -4.773 -19.281 -1.948 1 95.25 55 HIS B C 1
ATOM 1488 O O . HIS B 1 55 ? -5.938 -18.875 -1.979 1 95.25 55 HIS B O 1
ATOM 1494 N N . ARG B 1 56 ? -4.078 -19.375 -0.894 1 96.06 56 ARG B N 1
ATOM 1495 C CA . ARG B 1 56 ? -4.516 -18.969 0.439 1 96.06 56 ARG B CA 1
ATOM 1496 C C . ARG B 1 56 ? -3.592 -17.891 1.016 1 96.06 56 ARG B C 1
ATOM 1498 O O . ARG B 1 56 ? -2.369 -18.016 0.942 1 96.06 56 ARG B O 1
ATOM 1505 N N . HIS B 1 57 ? -4.188 -16.891 1.519 1 96.75 57 HIS B N 1
ATOM 1506 C CA . HIS B 1 57 ? -3.424 -15.883 2.242 1 96.75 57 HIS B CA 1
ATOM 1507 C C . HIS B 1 57 ? -3.246 -16.266 3.705 1 96.75 57 HIS B C 1
ATOM 1509 O O . HIS B 1 57 ? -4.207 -16.25 4.477 1 96.75 57 HIS B O 1
ATOM 1515 N N . VAL B 1 58 ? -2.045 -16.547 4.105 1 97.12 58 VAL B N 1
ATOM 1516 C CA . VAL B 1 58 ? -1.777 -16.891 5.496 1 97.12 58 VAL B CA 1
ATOM 1517 C C . VAL B 1 58 ? -2.07 -15.688 6.391 1 97.12 58 VAL B C 1
ATOM 1519 O O . VAL B 1 58 ? -2.588 -15.844 7.5 1 97.12 58 VAL B O 1
ATOM 1522 N N . GLU B 1 59 ? -1.704 -14.531 5.953 1 96.81 59 GLU B N 1
ATOM 1523 C CA . GLU B 1 59 ? -2.027 -13.242 6.547 1 96.81 59 GLU B CA 1
ATOM 1524 C C . GLU B 1 59 ? -2.721 -12.328 5.539 1 96.81 59 GLU B C 1
ATOM 1526 O O . GLU B 1 59 ? -2.846 -12.672 4.363 1 96.81 59 GLU B O 1
ATOM 1531 N N . SER B 1 60 ? -3.148 -11.164 5.957 1 96.75 60 SER B N 1
ATOM 1532 C CA . SER B 1 60 ? -3.881 -10.25 5.09 1 96.75 60 SER B CA 1
ATOM 1533 C C . SER B 1 60 ? -2.969 -9.641 4.031 1 96.75 60 SER B C 1
ATOM 1535 O O . SER B 1 60 ? -1.743 -9.672 4.168 1 96.75 60 SER B O 1
ATOM 1537 N N . ALA B 1 61 ? -3.537 -9.172 3.008 1 97.81 61 ALA B N 1
ATOM 1538 C CA . ALA B 1 61 ? -2.848 -8.453 1.942 1 97.81 61 ALA B CA 1
ATOM 1539 C C . ALA B 1 61 ? -3.68 -7.27 1.456 1 97.81 61 ALA B C 1
ATOM 1541 O O . ALA B 1 61 ? -4.91 -7.332 1.442 1 97.81 61 ALA B O 1
ATOM 1542 N N . GLU B 1 62 ? -2.992 -6.258 1.096 1 98.56 62 GLU B N 1
ATOM 1543 C CA . GLU B 1 62 ? -3.576 -5.043 0.538 1 98.56 62 GLU B CA 1
ATOM 1544 C C . GLU B 1 62 ? -3.066 -4.785 -0.876 1 98.56 62 GLU B C 1
ATOM 1546 O O . GLU B 1 62 ? -1.868 -4.898 -1.141 1 98.56 62 GLU B O 1
ATOM 1551 N N . ILE B 1 63 ? -3.994 -4.465 -1.761 1 98.69 63 ILE B N 1
ATOM 1552 C CA . ILE B 1 63 ? -3.648 -4.324 -3.17 1 98.69 63 ILE B CA 1
ATOM 1553 C C . ILE B 1 63 ? -4.203 -3.008 -3.711 1 98.69 63 ILE B C 1
ATOM 1555 O O . ILE B 1 63 ? -5.375 -2.688 -3.494 1 98.69 63 ILE B O 1
ATOM 1559 N N . TYR B 1 64 ? -3.447 -2.232 -4.328 1 98.94 64 TYR B N 1
ATOM 1560 C CA . TYR B 1 64 ? -3.893 -1.079 -5.102 1 98.94 64 TYR B CA 1
ATOM 1561 C C . TYR B 1 64 ? -3.758 -1.343 -6.598 1 98.94 64 TYR B C 1
ATOM 1563 O O . TYR B 1 64 ? -2.693 -1.751 -7.07 1 98.94 64 TYR B O 1
ATOM 1571 N N . VAL B 1 65 ? -4.793 -1.098 -7.348 1 98.88 65 VAL B N 1
ATOM 1572 C CA . VAL B 1 65 ? -4.797 -1.366 -8.781 1 98.88 65 VAL B CA 1
ATOM 1573 C C . VAL B 1 65 ? -4.215 -0.17 -9.531 1 98.88 65 VAL B C 1
ATOM 1575 O O . VAL B 1 65 ? -4.832 0.897 -9.586 1 98.88 65 VAL B O 1
ATOM 1578 N N . LEU B 1 66 ? -3.078 -0.378 -10.133 1 98.75 66 LEU B N 1
ATOM 1579 C CA . LEU B 1 66 ? -2.352 0.697 -10.797 1 98.75 66 LEU B CA 1
ATOM 1580 C C . LEU B 1 66 ? -2.846 0.881 -12.227 1 98.75 66 LEU B C 1
ATOM 1582 O O . LEU B 1 66 ? -2.926 2.008 -12.719 1 98.75 66 LEU B O 1
ATOM 1586 N N . LYS B 1 67 ? -3.078 -0.173 -12.859 1 98.5 67 LYS B N 1
ATOM 1587 C CA . LYS B 1 67 ? -3.484 -0.206 -14.266 1 98.5 67 LYS B CA 1
ATOM 1588 C C . LYS B 1 67 ? -4.414 -1.384 -14.539 1 98.5 67 LYS B C 1
ATOM 1590 O O . LYS B 1 67 ? -4.203 -2.482 -14.023 1 98.5 67 LYS B O 1
ATOM 1595 N N . GLY B 1 68 ? -5.418 -1.077 -15.422 1 98.38 68 GLY B N 1
ATOM 1596 C CA . GLY B 1 68 ? -6.242 -2.162 -15.93 1 98.38 68 GLY B CA 1
ATOM 1597 C C . GLY B 1 68 ? -7.469 -2.428 -15.078 1 98.38 68 GLY B C 1
ATOM 1598 O O . GLY B 1 68 ? -8.016 -1.508 -14.469 1 98.38 68 GLY B O 1
ATOM 1599 N N . SER B 1 69 ? -8.023 -3.641 -15.273 1 97.88 69 SER B N 1
ATOM 1600 C CA . SER B 1 69 ? -9.242 -4.051 -14.586 1 97.88 69 SER B CA 1
ATOM 1601 C C . SER B 1 69 ? -9.367 -5.57 -14.531 1 97.88 69 SER B C 1
ATOM 1603 O O . SER B 1 69 ? -8.625 -6.281 -15.211 1 97.88 69 SER B O 1
ATOM 1605 N N . GLY B 1 70 ? -10.242 -5.969 -13.727 1 96.31 70 GLY B N 1
ATOM 1606 C CA . GLY B 1 70 ? -10.539 -7.383 -13.594 1 96.31 70 GLY B CA 1
ATOM 1607 C C . GLY B 1 70 ? -11.711 -7.66 -12.672 1 96.31 70 GLY B C 1
ATOM 1608 O O . GLY B 1 70 ? -12.383 -6.73 -12.211 1 96.31 70 GLY B O 1
ATOM 1609 N N . ALA B 1 71 ? -11.977 -8.961 -12.562 1 94 71 ALA B N 1
ATOM 1610 C CA . ALA B 1 71 ? -13.047 -9.414 -11.688 1 94 71 ALA B CA 1
ATOM 1611 C C . ALA B 1 71 ? -12.57 -10.539 -10.766 1 94 71 ALA B C 1
ATOM 1613 O O . ALA B 1 71 ? -12.477 -11.695 -11.188 1 94 71 ALA B O 1
ATOM 1614 N N . HIS B 1 72 ? -12.281 -10.102 -9.562 1 90.56 72 HIS B N 1
ATOM 1615 C CA . HIS B 1 72 ? -11.875 -11.07 -8.539 1 90.56 72 HIS B CA 1
ATOM 1616 C C . HIS B 1 72 ? -13.07 -11.883 -8.047 1 90.56 72 HIS B C 1
ATOM 1618 O O . HIS B 1 72 ? -14.078 -11.312 -7.609 1 90.56 72 HIS B O 1
ATOM 1624 N N . PRO B 1 73 ? -13.016 -13.172 -8.078 1 89.25 73 PRO B N 1
ATOM 1625 C CA . PRO B 1 73 ? -14.188 -13.992 -7.742 1 89.25 73 PRO B CA 1
ATOM 1626 C C . PRO B 1 73 ? -14.727 -13.695 -6.348 1 89.25 73 PRO B C 1
ATOM 1628 O O . PRO B 1 73 ? -15.945 -13.688 -6.141 1 89.25 73 PRO B O 1
ATOM 1631 N N . GLN B 1 74 ? -13.875 -13.438 -5.449 1 91.19 74 GLN B N 1
ATOM 1632 C CA . GLN B 1 74 ? -14.312 -13.297 -4.066 1 91.19 74 GLN B CA 1
ATOM 1633 C C . GLN B 1 74 ? -14.492 -11.828 -3.695 1 91.19 74 GLN B C 1
ATOM 1635 O O . GLN B 1 74 ? -15.352 -11.492 -2.873 1 91.19 74 GLN B O 1
ATOM 1640 N N . THR B 1 75 ? -13.68 -10.938 -4.227 1 93.69 75 THR B N 1
ATOM 1641 C CA . THR B 1 75 ? -13.727 -9.555 -3.764 1 93.69 75 THR B CA 1
ATOM 1642 C C . THR B 1 75 ? -14.422 -8.656 -4.793 1 93.69 75 THR B C 1
ATOM 1644 O O . THR B 1 75 ? -14.594 -7.461 -4.562 1 93.69 75 THR B O 1
ATOM 1647 N N . GLY B 1 76 ? -14.742 -9.211 -6.008 1 94.25 76 GLY B N 1
ATOM 1648 C CA . GLY B 1 76 ? -15.539 -8.5 -6.992 1 94.25 76 GLY B CA 1
ATOM 1649 C C . GLY B 1 76 ? -14.695 -7.797 -8.047 1 94.25 76 GLY B C 1
ATOM 1650 O O . GLY B 1 76 ? -13.508 -8.102 -8.203 1 94.25 76 GLY B O 1
ATOM 1651 N N . HIS B 1 77 ? -15.375 -6.938 -8.734 1 96.75 77 HIS B N 1
ATOM 1652 C CA . HIS B 1 77 ? -14.727 -6.188 -9.805 1 96.75 77 HIS B CA 1
ATOM 1653 C C . HIS B 1 77 ? -13.734 -5.176 -9.242 1 96.75 77 HIS B C 1
ATOM 1655 O O . HIS B 1 77 ? -13.969 -4.586 -8.188 1 96.75 77 HIS B O 1
ATOM 1661 N N . PHE B 1 78 ? -12.656 -4.988 -9.977 1 98 78 PHE B N 1
ATOM 1662 C CA . PHE B 1 78 ? -11.703 -3.934 -9.664 1 98 78 PHE B CA 1
ATOM 1663 C C . PHE B 1 78 ? -11.203 -3.258 -10.938 1 98 78 PHE B C 1
ATOM 1665 O O . PHE B 1 78 ? -11.203 -3.869 -12.008 1 98 78 PHE B O 1
ATOM 1672 N N . SER B 1 79 ? -10.82 -2.025 -10.836 1 98.44 79 SER B N 1
ATOM 1673 C CA . SER B 1 79 ? -10.203 -1.253 -11.914 1 98.44 79 SER B CA 1
ATOM 1674 C C . SER B 1 79 ? -9.148 -0.289 -11.367 1 98.44 79 SER B C 1
ATOM 1676 O O . SER B 1 79 ? -9.023 -0.127 -10.156 1 98.44 79 SER B O 1
ATOM 1678 N N . SER B 1 80 ? -8.43 0.312 -12.336 1 98.69 80 SER B N 1
ATOM 1679 C CA . SER B 1 80 ? -7.383 1.253 -11.953 1 98.69 80 SER B CA 1
ATOM 1680 C C . SER B 1 80 ? -7.883 2.244 -10.914 1 98.69 80 SER B C 1
ATOM 1682 O O . SER B 1 80 ? -8.945 2.844 -11.07 1 98.69 80 SER B O 1
ATOM 1684 N N . GLY B 1 81 ? -7.141 2.322 -9.82 1 98.69 81 GLY B N 1
ATOM 1685 C CA . GLY B 1 81 ? -7.488 3.256 -8.766 1 98.69 81 GLY B CA 1
ATOM 1686 C C . GLY B 1 81 ? -8.25 2.609 -7.621 1 98.69 81 GLY B C 1
ATOM 1687 O O . GLY B 1 81 ? -8.438 3.219 -6.566 1 98.69 81 GLY B O 1
ATOM 1688 N N . ASP B 1 82 ? -8.719 1.401 -7.816 1 98.81 82 ASP B N 1
ATOM 1689 C CA . ASP B 1 82 ? -9.414 0.691 -6.746 1 98.81 82 ASP B CA 1
ATOM 1690 C C . ASP B 1 82 ? -8.414 0.09 -5.754 1 98.81 82 ASP B C 1
ATOM 1692 O O . ASP B 1 82 ? -7.238 -0.076 -6.074 1 98.81 82 ASP B O 1
ATOM 1696 N N . TYR B 1 83 ? -8.883 -0.164 -4.555 1 98.81 83 TYR B N 1
ATOM 1697 C CA . TYR B 1 83 ? -8.133 -0.768 -3.457 1 98.81 83 TYR B CA 1
ATOM 1698 C C . TYR B 1 83 ? -8.789 -2.066 -3.002 1 98.81 83 TYR B C 1
ATOM 1700 O O . TYR B 1 83 ? -9.969 -2.076 -2.629 1 98.81 83 TYR B O 1
ATOM 1708 N N . VAL B 1 84 ? -8.062 -3.166 -3.025 1 98.31 84 VAL B N 1
ATOM 1709 C CA . VAL B 1 84 ? -8.586 -4.477 -2.65 1 98.31 84 VAL B CA 1
ATOM 1710 C C . VAL B 1 84 ? -7.957 -4.93 -1.336 1 98.31 84 VAL B C 1
ATOM 1712 O O . VAL B 1 84 ? -6.73 -4.934 -1.196 1 98.31 84 VAL B O 1
ATOM 1715 N N . SER B 1 85 ? -8.766 -5.277 -0.389 1 97.75 85 SER B N 1
ATOM 1716 C CA . SER B 1 85 ? -8.32 -5.859 0.875 1 97.75 85 SER B CA 1
ATOM 1717 C C . SER B 1 85 ? -8.633 -7.352 0.936 1 97.75 85 SER B C 1
ATOM 1719 O O . SER B 1 85 ? -9.789 -7.758 0.775 1 97.75 85 SER B O 1
ATOM 1721 N N . GLU B 1 86 ? -7.586 -8.125 1.1 1 96.94 86 GLU B N 1
ATOM 1722 C CA . GLU B 1 86 ? -7.742 -9.57 1.248 1 96.94 86 GLU B CA 1
ATOM 1723 C C . GLU B 1 86 ? -7.477 -10.008 2.686 1 96.94 86 GLU B C 1
ATOM 1725 O O . GLU B 1 86 ? -6.422 -9.703 3.246 1 96.94 86 GLU B O 1
ATOM 1730 N N . HIS B 1 87 ? -8.352 -10.758 3.238 1 96.62 87 HIS B N 1
ATOM 1731 C CA . HIS B 1 87 ? -8.336 -11.031 4.672 1 96.62 87 HIS B CA 1
ATOM 1732 C C . HIS B 1 87 ? -7.395 -12.188 5 1 96.62 87 HIS B C 1
ATOM 1734 O O . HIS B 1 87 ? -7.16 -13.062 4.16 1 96.62 87 HIS B O 1
ATOM 1740 N N . LYS B 1 88 ? -6.922 -12.141 6.191 1 96 88 LYS B N 1
ATOM 1741 C CA . LYS B 1 88 ? -6.184 -13.281 6.727 1 96 88 LYS B CA 1
ATOM 1742 C C . LYS B 1 88 ? -6.984 -14.57 6.582 1 96 88 LYS B C 1
ATOM 1744 O O . LYS B 1 88 ? -8.164 -14.617 6.922 1 96 88 LYS B O 1
ATOM 1749 N N . GLY B 1 89 ? -6.34 -15.523 5.973 1 95.81 89 GLY B N 1
ATOM 1750 C CA . GLY B 1 89 ? -6.957 -16.844 5.863 1 95.81 89 GLY B CA 1
ATOM 1751 C C . GLY B 1 89 ? -7.793 -17 4.609 1 95.81 89 GLY B C 1
ATOM 1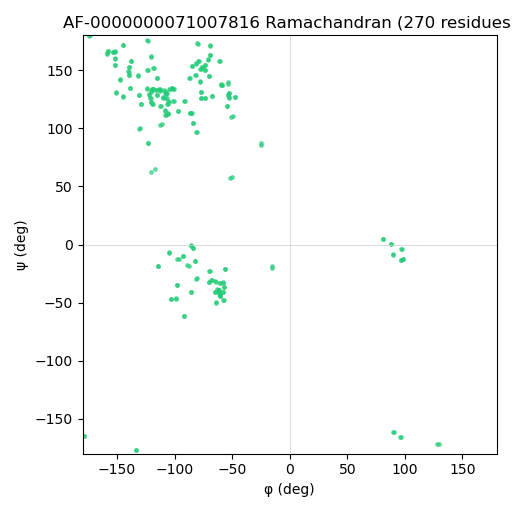752 O O . GLY B 1 89 ? -8.258 -18.094 4.309 1 95.81 89 GLY B O 1
ATOM 1753 N N . ALA B 1 90 ? -8.008 -15.977 3.873 1 95.38 90 ALA B N 1
ATOM 1754 C CA . ALA B 1 90 ? -8.844 -16.031 2.676 1 95.38 90 ALA B CA 1
ATOM 1755 C C . ALA B 1 90 ? -8.289 -17.031 1.664 1 95.38 90 ALA B C 1
ATOM 1757 O O . ALA B 1 90 ? -7.074 -17.094 1.454 1 95.38 90 ALA B O 1
ATOM 1758 N N . ILE B 1 91 ? -9.141 -17.766 1.09 1 94.31 91 ILE B N 1
ATOM 1759 C CA . ILE B 1 91 ? -8.828 -18.641 -0.04 1 94.31 91 ILE B CA 1
ATOM 1760 C C . ILE B 1 91 ? -9.438 -18.062 -1.317 1 94.31 91 ILE B C 1
ATOM 1762 O O . ILE B 1 91 ? -10.641 -17.812 -1.379 1 94.31 91 ILE B O 1
ATOM 1766 N N . HIS B 1 92 ? -8.633 -17.891 -2.2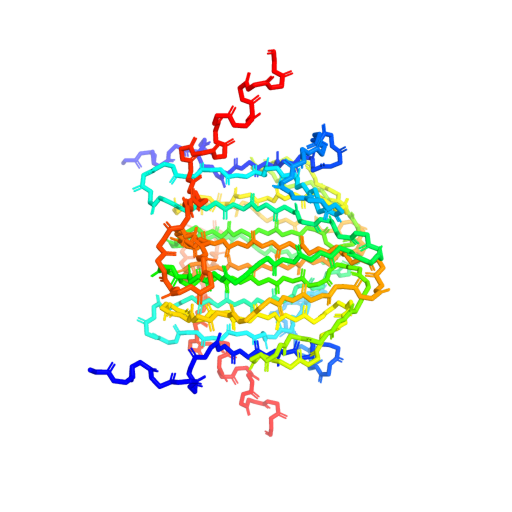7 1 93.94 92 HIS B N 1
ATOM 1767 C CA . HIS B 1 92 ? -9.07 -17.297 -3.523 1 93.94 92 HIS B CA 1
ATOM 1768 C C . HIS B 1 92 ? -9.023 -18.312 -4.664 1 93.94 92 HIS B C 1
ATOM 1770 O O . HIS B 1 92 ? -8.023 -19.016 -4.824 1 93.94 92 HIS B O 1
ATOM 1776 N N . ASP B 1 93 ? -10.07 -18.312 -5.391 1 93.69 93 ASP B N 1
ATOM 1777 C CA . ASP B 1 93 ? -10.109 -19.078 -6.633 1 93.69 93 ASP B CA 1
ATOM 1778 C C . ASP B 1 93 ? -9.195 -18.469 -7.688 1 93.69 93 ASP B C 1
ATOM 1780 O O . ASP B 1 93 ? -8.719 -17.344 -7.52 1 93.69 93 ASP B O 1
ATOM 1784 N N . PRO B 1 94 ? -8.891 -19.281 -8.727 1 93.06 94 PRO B N 1
ATOM 1785 C CA . PRO B 1 94 ? -8.047 -18.719 -9.781 1 93.06 94 PRO B CA 1
ATOM 1786 C C . PRO B 1 94 ? -8.602 -17.406 -10.328 1 93.06 94 PRO B C 1
ATOM 1788 O O . PRO B 1 94 ? -9.812 -17.25 -10.492 1 93.06 94 PRO B O 1
ATOM 1791 N N . LEU B 1 95 ? -7.711 -16.453 -10.547 1 93.38 95 LEU B N 1
ATOM 1792 C CA . LEU B 1 95 ? -8.078 -15.156 -11.102 1 93.38 95 LEU B CA 1
ATOM 1793 C C . LEU B 1 95 ? -7.527 -15 -12.516 1 93.38 95 LEU B C 1
ATOM 1795 O O . LEU B 1 95 ? -6.332 -14.773 -12.703 1 93.38 95 LEU B O 1
ATOM 1799 N N . PRO B 1 96 ? -8.359 -15.133 -13.508 1 94.69 96 PRO B N 1
ATOM 1800 C CA . PRO B 1 96 ? -7.938 -14.82 -14.875 1 94.69 96 PRO B CA 1
ATOM 1801 C C . PRO B 1 96 ? -7.918 -13.312 -15.156 1 94.69 96 PRO B C 1
ATOM 1803 O O . PRO B 1 96 ? -8.789 -12.586 -14.68 1 94.69 96 PRO B O 1
ATOM 1806 N N . PHE B 1 97 ? -6.895 -12.867 -15.891 1 96.12 97 PHE B N 1
ATOM 1807 C CA . PHE B 1 97 ? -6.809 -11.469 -16.297 1 96.12 97 PHE B CA 1
ATOM 1808 C C . PHE B 1 97 ? -7.148 -11.312 -17.781 1 96.12 97 PHE B C 1
ATOM 1810 O O . PHE B 1 97 ? -6.379 -11.734 -18.641 1 96.12 97 PHE B O 1
ATOM 1817 N N . GLU B 1 98 ? -8.219 -10.672 -18.062 1 96.31 98 GLU B N 1
ATOM 1818 C CA . GLU B 1 98 ? -8.625 -10.43 -19.438 1 96.31 98 GLU B CA 1
ATOM 1819 C C . GLU B 1 98 ? -7.891 -9.234 -20.031 1 96.31 98 GLU B C 1
ATOM 1821 O O . GLU B 1 98 ? -7.695 -9.148 -21.25 1 96.31 98 GLU B O 1
ATOM 1826 N N . HIS B 1 99 ? -7.543 -8.328 -19.234 1 97.62 99 HIS B N 1
ATOM 1827 C CA . HIS B 1 99 ? -6.844 -7.109 -19.625 1 97.62 99 HIS B CA 1
ATOM 1828 C C . HIS B 1 99 ? -5.473 -7.023 -18.969 1 97.62 99 HIS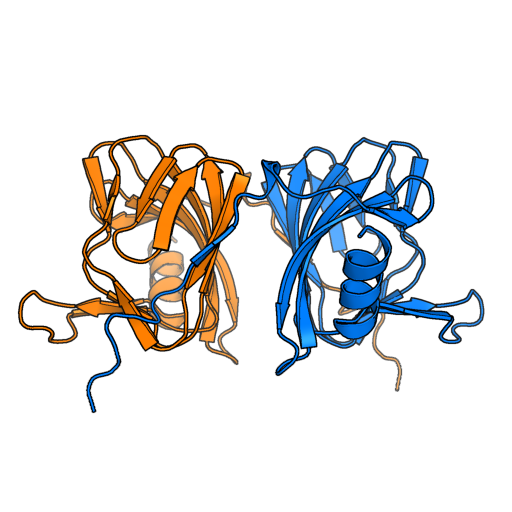 B C 1
ATOM 1830 O O . HIS B 1 99 ? -5.258 -7.609 -17.906 1 97.62 99 HIS B O 1
ATOM 1836 N N . GLU B 1 100 ? -4.582 -6.305 -19.703 1 98.56 100 GLU B N 1
ATOM 1837 C CA . GLU B 1 100 ? -3.34 -5.977 -19.016 1 98.56 100 GLU B CA 1
ATOM 1838 C C . GLU B 1 100 ? -3.617 -5.277 -17.688 1 98.56 100 GLU B C 1
ATOM 1840 O O . GLU B 1 100 ? -4.406 -4.328 -17.625 1 98.56 100 GLU B O 1
ATOM 1845 N N . THR B 1 101 ? -3.021 -5.777 -16.625 1 98.56 101 THR B N 1
ATOM 1846 C CA . THR B 1 101 ? -3.291 -5.285 -15.281 1 98.56 101 THR B CA 1
ATOM 1847 C C . THR B 1 101 ? -1.998 -5.18 -14.477 1 98.56 101 THR B C 1
ATOM 1849 O O . THR B 1 101 ? -1.145 -6.066 -14.547 1 98.56 101 THR B O 1
ATOM 1852 N N . GLU B 1 102 ? -1.843 -4.07 -13.781 1 98.69 102 GLU B N 1
ATOM 1853 C CA . GLU B 1 102 ? -0.733 -3.873 -12.852 1 98.69 102 GLU B CA 1
ATOM 1854 C C . GLU B 1 102 ? -1.237 -3.525 -11.453 1 98.69 102 GLU B C 1
ATOM 1856 O O . GLU B 1 102 ? -2.141 -2.701 -11.297 1 98.69 102 GLU B O 1
ATOM 1861 N N . LEU B 1 103 ? -0.656 -4.184 -10.469 1 98.5 103 LEU B N 1
ATOM 1862 C CA . LEU B 1 103 ? -1.077 -4.051 -9.078 1 98.5 103 LEU B CA 1
ATOM 1863 C C . LEU B 1 103 ? 0.123 -3.818 -8.164 1 98.5 103 LEU B C 1
ATOM 1865 O O . LEU B 1 103 ? 1.204 -4.363 -8.406 1 98.5 103 LEU B O 1
ATOM 1869 N N . LEU B 1 104 ? -0.072 -3.039 -7.145 1 98.94 104 LEU B N 1
ATOM 1870 C CA . LEU B 1 104 ? 0.831 -2.988 -6 1 98.94 104 LEU B CA 1
ATOM 1871 C C . LEU B 1 104 ? 0.271 -3.789 -4.832 1 98.94 104 LEU B C 1
ATOM 1873 O O . LEU B 1 104 ? -0.85 -3.537 -4.383 1 98.94 104 LEU B O 1
ATOM 1877 N N . MET B 1 105 ? 1.026 -4.723 -4.359 1 98.88 105 MET B N 1
ATOM 1878 C CA . MET B 1 105 ? 0.559 -5.59 -3.279 1 98.88 105 MET B CA 1
ATOM 1879 C C . MET B 1 105 ? 1.478 -5.488 -2.066 1 98.88 105 MET B C 1
ATOM 1881 O O . MET B 1 105 ? 2.693 -5.645 -2.189 1 98.88 105 MET B O 1
ATOM 1885 N N . ILE B 1 106 ? 0.926 -5.207 -0.961 1 98.81 106 ILE B N 1
ATOM 1886 C CA . ILE B 1 106 ? 1.586 -5.309 0.336 1 98.81 106 ILE B CA 1
ATOM 1887 C C . ILE B 1 106 ? 1.01 -6.484 1.117 1 98.81 106 ILE B C 1
ATOM 1889 O O . ILE B 1 106 ? -0.151 -6.457 1.531 1 98.81 106 ILE B O 1
ATOM 1893 N N . SER B 1 107 ? 1.826 -7.473 1.288 1 98.56 107 SER B N 1
ATOM 1894 C CA . SER B 1 107 ? 1.391 -8.68 1.979 1 98.56 107 SER B CA 1
ATOM 1895 C C . SER B 1 107 ? 1.957 -8.742 3.395 1 98.56 107 SER B C 1
ATOM 1897 O O . SER B 1 107 ? 3.15 -8.516 3.602 1 98.56 107 SER B O 1
ATOM 1899 N N . ARG B 1 108 ? 1.132 -9.062 4.34 1 97.62 108 ARG B N 1
ATOM 1900 C CA . ARG B 1 108 ? 1.56 -9.148 5.73 1 97.62 108 ARG B CA 1
ATOM 1901 C C . ARG B 1 108 ? 2.182 -10.508 6.031 1 97.62 108 ARG B C 1
ATOM 1903 O O . ARG B 1 108 ? 2.686 -10.734 7.133 1 97.62 108 ARG B O 1
ATOM 1910 N N . GLY B 1 109 ? 2.174 -11.359 5.051 1 97.88 109 GLY B N 1
ATOM 1911 C CA . GLY B 1 109 ? 2.73 -12.695 5.188 1 97.88 109 GLY B CA 1
ATOM 1912 C C . GLY B 1 109 ? 2.645 -13.516 3.91 1 97.88 109 GLY B C 1
ATOM 1913 O O . GLY B 1 109 ? 2.367 -12.969 2.838 1 97.88 109 GLY B O 1
ATOM 1914 N N . PRO B 1 110 ? 2.832 -14.805 4.039 1 98.06 110 PRO B N 1
ATOM 1915 C CA . PRO B 1 110 ? 2.941 -15.656 2.852 1 98.06 110 PRO B CA 1
ATOM 1916 C C . PRO B 1 110 ? 1.598 -15.875 2.16 1 98.06 110 PRO B C 1
ATOM 1918 O O . PRO B 1 110 ? 0.545 -15.742 2.791 1 98.06 110 PRO B O 1
ATOM 1921 N N . SER B 1 111 ? 1.663 -16.141 0.923 1 97.56 111 SER B N 1
ATOM 1922 C CA . SER B 1 111 ? 0.586 -16.75 0.144 1 97.56 111 SER B CA 1
ATOM 1923 C C . SER B 1 111 ? 0.915 -18.188 -0.237 1 97.56 111 SER B C 1
ATOM 1925 O O . SER B 1 111 ? 2.006 -18.469 -0.737 1 97.56 111 SER B O 1
ATOM 1927 N N . VAL B 1 112 ? -0.027 -19.078 -0.021 1 97.75 112 VAL B N 1
ATOM 1928 C CA . VAL B 1 112 ? 0.18 -20.484 -0.34 1 97.75 112 VAL B CA 1
ATOM 1929 C C . VAL B 1 112 ? -0.66 -20.875 -1.557 1 97.75 112 VAL B C 1
ATOM 1931 O O . VAL B 1 112 ? -1.892 -20.828 -1.506 1 97.75 112 VAL B O 1
ATOM 1934 N N . PHE B 1 113 ? 0.012 -21.203 -2.57 1 96.69 113 PHE B N 1
ATOM 1935 C CA . PHE B 1 113 ? -0.673 -21.641 -3.779 1 96.69 113 PHE B CA 1
ATOM 1936 C C . PHE B 1 113 ? -1.076 -23.109 -3.664 1 96.69 113 PHE B C 1
ATOM 1938 O O . PHE B 1 113 ? -0.319 -23.922 -3.139 1 96.69 113 PHE B O 1
ATOM 1945 N N . LEU B 1 114 ? -2.219 -23.422 -4.273 1 96.62 114 LEU B N 1
ATOM 1946 C CA . LEU B 1 114 ? -2.848 -24.703 -3.979 1 96.62 114 LEU B CA 1
ATOM 1947 C C . LEU B 1 114 ? -3.062 -25.5 -5.258 1 96.62 114 LEU B C 1
ATOM 1949 O O . LEU B 1 114 ? -3.369 -24.938 -6.309 1 96.62 114 LEU B O 1
ATOM 1953 N N . ALA B 1 115 ? -3.023 -26.781 -5.066 1 95.44 115 ALA B N 1
ATOM 1954 C CA . ALA B 1 115 ? -3.426 -27.703 -6.125 1 95.44 115 ALA B CA 1
ATOM 1955 C C . ALA B 1 115 ? -4.945 -27.828 -6.203 1 95.44 115 ALA B C 1
ATOM 1957 O O . ALA B 1 115 ? -5.66 -27.25 -5.383 1 95.44 115 ALA B O 1
ATOM 1958 N N . GLU B 1 116 ? -5.355 -28.5 -7.191 1 91.56 116 GLU B N 1
ATOM 1959 C CA . GLU B 1 116 ? -6.789 -28.656 -7.402 1 91.56 116 GLU B CA 1
ATOM 1960 C C . GLU B 1 116 ? -7.441 -29.359 -6.215 1 91.56 116 GLU B C 1
ATOM 1962 O O . GLU B 1 116 ? -8.578 -29.062 -5.855 1 91.56 116 GLU B O 1
ATOM 1967 N N . ASP B 1 117 ? -6.691 -30.266 -5.594 1 93.31 117 ASP B N 1
ATOM 1968 C CA . ASP B 1 117 ? -7.262 -31.047 -4.496 1 93.31 117 ASP B CA 1
ATOM 1969 C C . ASP B 1 117 ? -7.148 -30.297 -3.172 1 93.31 117 ASP B C 1
ATOM 1971 O O . ASP B 1 117 ? -7.527 -30.812 -2.121 1 93.31 117 ASP B O 1
ATOM 1975 N N . GLY B 1 118 ? -6.57 -29.141 -3.238 1 92.06 118 GLY B N 1
ATOM 1976 C CA . GLY B 1 118 ? -6.5 -28.297 -2.061 1 92.06 118 GLY B CA 1
ATOM 1977 C C . GLY B 1 118 ? -5.184 -28.406 -1.319 1 92.06 118 GLY B C 1
ATOM 1978 O O . GLY B 1 118 ? -4.945 -27.688 -0.345 1 92.06 118 GLY B O 1
ATOM 1979 N N . SER B 1 119 ? -4.363 -29.281 -1.804 1 95.56 119 SER B N 1
ATOM 1980 C CA . SER B 1 119 ? -3.068 -29.438 -1.142 1 95.56 119 SER B CA 1
ATOM 1981 C C . SER B 1 119 ? -2.131 -28.281 -1.507 1 95.56 119 SER B C 1
ATOM 1983 O O . SER B 1 119 ? -2.293 -27.656 -2.553 1 95.56 119 SER B O 1
ATOM 1985 N N . ASP B 1 120 ? -1.177 -27.969 -0.606 1 96.62 120 ASP B N 1
ATOM 1986 C CA . ASP B 1 120 ? -0.211 -26.891 -0.838 1 96.62 120 ASP B CA 1
ATOM 1987 C C . ASP B 1 120 ? 0.746 -27.25 -1.973 1 96.62 120 ASP B C 1
ATOM 1989 O O . ASP B 1 120 ? 1.299 -28.359 -1.999 1 96.62 120 ASP B O 1
ATOM 1993 N N . LEU B 1 121 ? 0.892 -26.391 -2.949 1 95.44 121 LEU B N 1
ATOM 1994 C CA . LEU B 1 121 ? 1.874 -26.547 -4.016 1 95.44 121 LEU B CA 1
ATOM 1995 C C . LEU B 1 121 ? 3.178 -25.844 -3.666 1 95.44 121 LEU B C 1
ATOM 1997 O O . LEU B 1 121 ? 4.23 -26.469 -3.584 1 95.44 121 LEU B O 1
ATOM 2001 N N . TYR B 1 122 ? 3.178 -24.578 -3.473 1 95.19 122 TYR B N 1
ATOM 2002 C CA . TYR B 1 122 ? 4.328 -23.781 -3.035 1 95.19 122 TYR B CA 1
ATOM 2003 C C . TYR B 1 122 ? 3.885 -22.547 -2.266 1 95.19 122 TYR B C 1
ATOM 2005 O O . TYR B 1 122 ? 2.713 -22.156 -2.32 1 95.19 122 TYR B O 1
ATOM 2013 N N . THR B 1 123 ? 4.77 -22.062 -1.547 1 97.88 123 THR B N 1
ATOM 2014 C CA . THR B 1 123 ? 4.527 -20.891 -0.719 1 97.88 123 THR B CA 1
ATOM 2015 C C . THR B 1 123 ? 5.328 -19.688 -1.229 1 97.88 123 THR B C 1
ATOM 2017 O O . THR B 1 123 ? 6.551 -19.781 -1.385 1 97.88 123 THR B O 1
ATOM 2020 N N . MET B 1 124 ? 4.645 -18.703 -1.585 1 98.19 124 MET B N 1
ATOM 2021 C CA . MET B 1 124 ? 5.336 -17.453 -1.847 1 98.19 124 MET B CA 1
ATOM 2022 C C . MET B 1 124 ? 5.559 -16.672 -0.553 1 98.19 124 MET B C 1
ATOM 2024 O O . MET B 1 124 ? 4.613 -16.109 0.015 1 98.19 124 MET B O 1
ATOM 2028 N N . ASP B 1 125 ? 6.715 -16.672 -0.074 1 98.62 125 ASP B N 1
ATOM 2029 C CA . ASP B 1 125 ? 7.141 -15.953 1.126 1 98.62 125 ASP B CA 1
ATOM 2030 C C . ASP B 1 125 ? 8.445 -15.203 0.883 1 98.62 125 ASP B C 1
ATOM 2032 O O . ASP B 1 125 ? 8.953 -15.172 -0.241 1 98.62 125 ASP B O 1
ATOM 2036 N N . VAL B 1 126 ? 8.945 -14.578 1.919 1 98.75 126 VAL B N 1
ATOM 2037 C CA . VAL B 1 126 ? 10.156 -13.766 1.83 1 98.75 126 VAL B CA 1
ATOM 2038 C C . VAL B 1 126 ? 11.312 -14.617 1.325 1 98.75 126 VAL B C 1
ATOM 2040 O O . VAL B 1 126 ? 12.102 -14.172 0.486 1 98.75 126 VAL B O 1
ATOM 2043 N N . GLU B 1 127 ? 11.398 -15.812 1.791 1 98.12 127 GLU B N 1
ATOM 2044 C CA . GLU B 1 127 ? 12.5 -16.672 1.387 1 98.12 127 GLU B CA 1
ATOM 2045 C C . GLU B 1 127 ? 12.445 -16.969 -0.109 1 98.12 127 GLU B C 1
ATOM 2047 O O . GLU B 1 127 ? 13.461 -16.875 -0.802 1 98.12 127 GLU B O 1
ATOM 2052 N N . MET B 1 128 ? 11.359 -17.375 -0.609 1 98.19 128 MET B N 1
ATOM 2053 C CA . MET B 1 128 ? 11.219 -17.656 -2.035 1 98.19 128 MET B CA 1
ATOM 2054 C C . MET B 1 128 ? 11.562 -16.422 -2.869 1 98.19 128 MET B C 1
ATOM 2056 O O . MET B 1 128 ? 12.289 -16.531 -3.861 1 98.19 128 MET B O 1
ATOM 2060 N N . LEU B 1 129 ? 10.984 -15.289 -2.465 1 98.38 129 LEU B N 1
ATOM 2061 C CA . LEU B 1 129 ? 11.195 -14.055 -3.221 1 98.38 129 LEU B CA 1
ATOM 2062 C C . LEU B 1 129 ? 12.664 -13.656 -3.213 1 98.38 129 LEU B C 1
ATOM 2064 O O . LEU B 1 129 ? 13.188 -13.172 -4.219 1 98.38 129 LEU B O 1
ATOM 2068 N N . GLN B 1 130 ? 13.273 -13.852 -2.072 1 97.94 130 GLN B N 1
ATOM 2069 C CA . GLN B 1 130 ? 14.703 -13.578 -2.008 1 97.94 130 GLN B CA 1
ATOM 2070 C C . GLN B 1 130 ? 15.477 -14.477 -2.973 1 97.94 130 GLN B C 1
ATOM 2072 O O . GLN B 1 130 ? 16.422 -14.023 -3.623 1 97.94 130 GLN B O 1
ATOM 2077 N N . ARG B 1 131 ? 15.117 -15.734 -3.055 1 97.25 131 ARG B N 1
ATOM 2078 C CA . ARG B 1 131 ? 15.758 -16.656 -3.98 1 97.25 131 ARG B CA 1
ATOM 2079 C C . ARG B 1 131 ? 15.57 -16.203 -5.426 1 97.25 131 ARG B C 1
ATOM 2081 O O . ARG B 1 131 ? 16.469 -16.375 -6.254 1 97.25 131 ARG B O 1
ATOM 2088 N N . MET B 1 132 ? 14.398 -15.695 -5.723 1 96.75 132 MET B N 1
ATOM 2089 C CA . MET B 1 132 ? 14.148 -15.18 -7.062 1 96.75 132 MET B CA 1
ATOM 2090 C C . MET B 1 132 ? 15.109 -14.039 -7.395 1 96.75 132 MET B C 1
ATOM 2092 O O . MET B 1 132 ? 15.625 -13.961 -8.508 1 96.75 132 MET B O 1
ATOM 2096 N N . ILE B 1 133 ? 15.281 -13.148 -6.43 1 95.38 133 ILE B N 1
ATOM 2097 C CA . ILE B 1 133 ? 16.203 -12.023 -6.617 1 95.38 133 ILE B CA 1
ATOM 2098 C C . ILE B 1 133 ? 17.609 -12.547 -6.867 1 95.38 133 ILE B C 1
ATOM 2100 O O . ILE B 1 133 ? 18.297 -12.086 -7.781 1 95.38 133 ILE B O 1
ATOM 2104 N N . ASP B 1 134 ? 18 -13.523 -6.117 1 95.12 134 ASP B N 1
ATOM 2105 C CA . ASP B 1 134 ? 19.359 -14.047 -6.172 1 95.12 134 ASP B CA 1
ATOM 2106 C C . ASP B 1 134 ? 19.609 -14.805 -7.477 1 95.12 134 ASP B C 1
ATOM 2108 O O . ASP B 1 134 ? 20.734 -14.852 -7.969 1 95.12 134 ASP B O 1
ATOM 2112 N N . ALA B 1 135 ? 18.609 -15.391 -7.945 1 92.06 135 ALA B N 1
ATOM 2113 C CA . ALA B 1 135 ? 18.75 -16.172 -9.172 1 92.06 135 ALA B CA 1
ATOM 2114 C C . ALA B 1 135 ? 18.984 -15.266 -10.375 1 92.06 135 ALA B C 1
ATOM 2116 O O . ALA B 1 135 ? 19.422 -15.727 -11.43 1 92.06 135 ALA B O 1
ATOM 2117 N N . GLU B 1 136 ? 18.609 -14.031 -10.312 1 81.44 136 GLU B N 1
ATOM 2118 C CA . GLU B 1 136 ? 18.797 -13.094 -11.422 1 81.44 136 GLU B CA 1
ATOM 2119 C C . GLU B 1 136 ? 20.203 -12.516 -11.43 1 81.44 136 GLU B C 1
ATOM 2121 O O . GLU B 1 136 ? 20.609 -11.875 -12.398 1 81.44 136 GLU B O 1
ATOM 2126 N N . VAL B 1 137 ? 20.984 -12.641 -10.398 1 68.75 137 VAL B N 1
ATOM 2127 C CA . VAL B 1 137 ? 22.375 -12.203 -10.367 1 68.75 137 VAL B CA 1
ATOM 2128 C C . VAL B 1 137 ? 23.281 -13.32 -10.883 1 68.75 137 VAL B C 1
ATOM 2130 O O . VAL B 1 137 ? 22.984 -14.5 -10.688 1 68.75 137 VAL B O 1
#

Radius of gyration: 18.93 Å; Cα contacts (8 Å, |Δi|>4): 733; chains: 2; bounding box: 44×56×45 Å

InterPro domains:
  IPR011051 RmlC-like cupin domain superfamily [SSF51182] (10-132)
  IPR014710 RmlC-like jelly roll fold [G3DSA:2.60.120.10] (7-137)
  IPR025979 ChrR-like cupin domain [PF12973] (10-110)

Sequence (274 aa):
MTHSEKDAGYTVQCGRLKWLSLAPGVRIKIIKLVPETGEYTIMVHAEPGGLLPRHRHVESAEIYVLKGSGAHPQTGHFSSGDYVSEHKGAIHDPLPFEHETELLMISRGPSVFLAEDGSDLYTMDVEMLQRMIDAEVMTHSEKDAGYTVQCGRLKWLSLAPGVRIKIIKLVPETGEYTIMVHAEPGGLLPRHRHVESAEIYVLKGSGAHPQTGHFSSGDYVSEHKGAIHDPLPFEHETELLMISRGPSVFLAEDGSDLYTMDVEMLQRMIDAEV

Organism: Aspergillus flavus (strain ATCC 200026 / FGSC A1120 / IAM 13836 / NRRL 3357 / JCM 12722 / SRRC 167) (NCBI:txid332952)

pLDDT: mean 93.67, std 12.29, range [24.95, 98.94]

Secondary structure (DSSP, 8-state):
----TT-SEEEE-GGGSPPEEEETTEEEEEEEEETTTTEEEEEEEE-TT-EEPPEEESS-EEEEEEE-EEEETTTEEEETT-EEEE-TT-EE--EE-SS-EEEEEEESS-EEEE-TTS-EEEEE-HHHHHHHHHHT-/----TT-SEEEE-GGGSPPEEEETTEEEEEEEEETTTTEEEEEEEE-TT-EEPPEEESS-EEEEEEE-EEEETTTEEEETT-EEEE-TT-EE--EE-SS-EEEEEEESS-EEEE-TTS-EEEEE-HHHHHHHHHHT-

Solvent-accessible surface area (backbone atoms only — not comparable to full-atom values): 13877 Å² total; per-residue (Å²): 129,80,74,60,90,76,56,32,40,40,55,42,63,49,85,76,54,62,76,40,82,77,46,73,49,27,31,30,32,82,75,45,74,36,76,92,70,31,23,36,29,33,36,40,40,31,35,58,75,9,55,45,70,30,29,31,24,68,28,33,34,39,33,40,28,71,34,44,42,43,58,39,88,71,40,38,67,46,36,53,56,18,36,37,41,34,30,55,61,17,66,43,70,61,37,64,24,78,35,53,27,30,34,42,36,44,27,55,28,35,36,36,29,38,43,95,88,64,46,81,69,51,63,53,33,44,68,52,52,49,50,55,58,56,68,74,100,129,79,74,62,90,77,54,32,39,40,55,44,64,50,84,76,55,62,77,39,82,76,44,73,48,27,31,31,31,83,75,45,73,36,77,92,70,30,22,36,29,33,36,41,40,31,36,60,76,8,55,44,70,28,28,32,24,69,27,35,33,41,33,40,30,70,36,43,42,44,58,39,89,72,39,37,66,46,36,52,55,18,37,37,41,34,30,55,60,16,68,43,69,62,37,67,26,78,34,53,28,30,34,41,37,44,26,54,28,36,35,36,30,38,43,96,88,64,47,81,67,51,63,52,34,43,66,51,54,50,50,55,59,55,67,74,103